Protein AF-A0A958IWZ0-F1 (afdb_monomer)

Solvent-accessible surface area (backbone atoms only — not comparable to full-atom values): 10088 Å² total; per-residue (Å²): 118,51,77,47,89,64,42,34,45,34,32,65,66,40,73,50,74,56,100,54,34,39,41,36,22,55,31,39,38,39,29,36,44,42,75,37,48,78,70,75,38,51,51,30,59,31,38,39,33,35,46,31,38,36,39,45,51,58,54,66,74,58,94,83,59,66,95,82,70,70,84,77,54,79,80,51,59,70,73,71,64,68,45,79,77,45,66,65,38,37,32,66,28,38,38,38,39,56,19,34,41,36,41,35,42,83,88,49,73,45,42,36,33,64,25,35,36,36,30,29,37,39,39,36,44,75,36,36,38,39,35,36,72,34,33,29,31,35,32,64,81,70,80,42,49,37,73,34,33,32,38,39,39,38,37,35,72,48,37,36,34,31,78,40,38,42,39,33,34,87,55,36,42,40,32,27,30,34,36,40,32,55,60,99,54,75,42,81,47,78,46,79,75,46,80,48,73,111

Nearest PDB structures (foldseek):
  2hzm-assembly2_C  TM=2.697E-01  e=4.128E+00  Saccharomyces cerevisiae
  4tq2-assembly1_A-2  TM=2.262E-01  e=5.631E+00  Guillardia theta CCMP2712
  5oqm-assembly1_f  TM=2.040E-01  e=3.027E+00  Saccharomyces cerevisiae S288C

pLDDT: mean 81.41, std 14.22, range [33.22, 96.44]

Secondary structure (DSSP, 8-state):
-EEETTTEEEEEEEEEE-SSEEEEEEEEEEEE-HHHHHTT-EEEEEEEEEEEEEEEE--S--TTSPTT-PPPPGGGTTTS--GGG---EEEEEEEEEEEEEEEE-SS-EEEEEEEEEEEEEEEETTEEEEEEEEEEEEEGGGTEEESEEEEEEEE-SSEEEEEEEEEEETTEEEEEEEEEE-SSS-EEEEEEEEEEE-

Foldseek 3Di:
DDDDLAFKDKDAFDWDDDPFKIKTFRIWMWTDGNVCVVVVHAETAEIETEAIEMEGGQADPPPPDPPPDDRDPPVCVVLPPPLQPDRFHWHQWYWYAFYWYWYHHNVDIKIKTRWTWIWTWTGHQFKTWIWIPWIWTAGPVVRWTWPTWTWIWIGHPFKIWTCKIWTDTVQKTWIWIWMFGNPPHTDIGIGTPDIGGD

Sequence (198 aa):
ISGNLFGTIRIDSLEVRTPDHRLRCVRAEIDYSLLDVLKGRYRVGQLLLVEPAAVLDFSQPDSLAPPGSAARPIDSLLADLKLGNLPDVQINRLLVQDGDIQVLTPQETEQFQDLQLSLSAAVSPQHIDLQPQYLRGNWRNRDLKIDDLSFRLTGNQQRLTVNQVNARIPGVYFAGKGEIEFEPAFRVLFFPDSLRTD

Radius of gyration: 18.36 Å; Cα contacts (8 Å, |Δi|>4): 506; chains: 1; bounding box: 47×41×50 Å

Mean predicted aligned error: 9.1 Å

Structure (mmCIF, N/CA/C/O backbone):
data_AF-A0A958IWZ0-F1
#
_entry.id   AF-A0A958IWZ0-F1
#
loop_
_atom_site.group_PDB
_atom_site.id
_atom_site.type_symbol
_atom_site.label_atom_id
_atom_site.label_alt_id
_atom_site.label_comp_id
_atom_site.label_asym_id
_atom_site.label_entity_id
_atom_site.label_seq_id
_atom_site.pdbx_PDB_ins_code
_atom_site.Cartn_x
_atom_site.Cartn_y
_atom_site.Cartn_z
_atom_site.occupancy
_atom_site.B_iso_or_equiv
_atom_site.auth_seq_id
_atom_site.auth_comp_id
_atom_site.auth_asym_id
_atom_site.auth_atom_id
_atom_site.pdbx_PDB_model_num
ATOM 1 N N . ILE A 1 1 ? -21.473 4.888 11.160 1.00 84.69 1 ILE A N 1
ATOM 2 C CA . ILE A 1 1 ? -20.737 3.731 11.726 1.00 84.69 1 ILE A CA 1
ATOM 3 C C . ILE A 1 1 ? -21.762 2.665 12.077 1.00 84.69 1 ILE A C 1
ATOM 5 O O . ILE A 1 1 ? -22.752 2.995 12.720 1.00 84.69 1 ILE A O 1
ATOM 9 N N . SER A 1 2 ? -21.572 1.440 11.605 1.00 90.12 2 SER A N 1
ATOM 10 C CA . SER A 1 2 ? -22.441 0.285 11.852 1.00 90.12 2 SER A CA 1
ATOM 11 C C . SER A 1 2 ? -21.596 -0.940 12.217 1.00 90.12 2 SER A C 1
ATOM 13 O O . SER A 1 2 ? -20.369 -0.880 12.166 1.00 90.12 2 SER A O 1
ATOM 15 N N . GLY A 1 3 ? -22.236 -2.038 12.617 1.00 85.81 3 GLY A N 1
ATOM 16 C CA . GLY A 1 3 ? -21.555 -3.286 12.959 1.00 85.81 3 GLY A CA 1
ATOM 17 C C . GLY A 1 3 ? -21.925 -3.799 14.345 1.00 85.81 3 GLY A C 1
ATOM 18 O O . GLY A 1 3 ? -22.966 -3.438 14.896 1.00 85.81 3 GLY A O 1
ATOM 19 N N . ASN A 1 4 ? -21.076 -4.658 14.899 1.00 85.38 4 ASN A N 1
ATOM 20 C CA . ASN A 1 4 ? -21.233 -5.199 16.240 1.00 85.38 4 ASN A CA 1
ATOM 21 C C . ASN A 1 4 ? -19.948 -4.972 17.046 1.00 85.38 4 ASN A C 1
ATOM 23 O O . ASN A 1 4 ? -18.840 -5.070 16.525 1.00 85.38 4 ASN A O 1
ATOM 27 N N . LEU A 1 5 ? -20.101 -4.699 18.341 1.00 74.56 5 LEU A N 1
ATOM 28 C CA . LEU A 1 5 ? -18.972 -4.400 19.228 1.00 74.56 5 LEU A CA 1
ATOM 29 C C . LEU A 1 5 ? -18.027 -5.591 19.454 1.00 74.56 5 LEU A C 1
ATOM 31 O O . LEU A 1 5 ? -16.961 -5.414 20.041 1.00 74.56 5 LEU A O 1
ATOM 35 N N . PHE A 1 6 ? -18.420 -6.791 19.028 1.00 76.44 6 PHE A N 1
ATOM 36 C CA . PHE A 1 6 ? -17.735 -8.040 19.338 1.00 76.44 6 PHE A CA 1
ATOM 37 C C . PHE A 1 6 ? -16.825 -8.545 18.216 1.00 76.44 6 PHE A C 1
ATOM 39 O O . PHE A 1 6 ? -16.033 -9.449 18.476 1.00 76.44 6 PHE A O 1
ATOM 46 N N . GLY A 1 7 ? -16.933 -7.997 17.005 1.00 80.25 7 GLY A N 1
ATOM 47 C CA . GLY A 1 7 ? -16.366 -8.645 15.827 1.00 80.25 7 GLY A CA 1
ATOM 48 C C . GLY A 1 7 ? -16.129 -7.753 14.618 1.00 80.25 7 GLY A C 1
ATOM 49 O O . GLY A 1 7 ? -15.132 -7.966 13.942 1.00 80.25 7 GLY A O 1
ATOM 50 N N . THR A 1 8 ? -16.986 -6.761 14.346 1.00 90.31 8 THR A N 1
ATOM 51 C CA . THR A 1 8 ? -16.893 -5.991 13.093 1.00 90.31 8 THR A CA 1
ATOM 52 C C . THR A 1 8 ? -17.361 -4.553 13.272 1.00 90.31 8 THR A C 1
ATOM 54 O O . THR A 1 8 ? -18.494 -4.312 13.692 1.00 90.31 8 THR A O 1
ATOM 57 N N . ILE A 1 9 ? -16.530 -3.593 12.868 1.00 92.12 9 ILE A N 1
ATOM 58 C CA . ILE A 1 9 ? -16.909 -2.187 12.692 1.00 92.12 9 ILE A CA 1
ATOM 59 C C . ILE A 1 9 ? -16.911 -1.865 11.200 1.00 92.12 9 ILE A C 1
ATOM 61 O O . ILE A 1 9 ? -15.920 -2.078 10.509 1.00 92.12 9 ILE A O 1
ATOM 65 N N . ARG A 1 10 ? -18.009 -1.283 10.720 1.00 94.12 10 ARG A N 1
ATOM 66 C CA . ARG A 1 10 ? -18.139 -0.735 9.371 1.00 94.12 10 ARG A CA 1
ATOM 67 C C . ARG A 1 10 ? -18.314 0.775 9.428 1.00 94.12 10 ARG A C 1
ATOM 69 O O . ARG A 1 10 ? -19.185 1.309 10.124 1.00 94.12 10 ARG A O 1
ATOM 76 N N . ILE A 1 11 ? -17.501 1.474 8.656 1.00 92.44 11 ILE A N 1
ATOM 77 C CA . ILE A 1 11 ? -17.532 2.922 8.505 1.00 92.44 11 ILE A CA 1
ATOM 78 C C . ILE A 1 11 ? -17.755 3.214 7.029 1.00 92.44 11 ILE A C 1
ATOM 80 O O . ILE A 1 11 ? -16.852 3.062 6.214 1.00 92.44 11 ILE A O 1
ATOM 84 N N . ASP A 1 12 ? -18.971 3.624 6.689 1.00 94.12 12 ASP A N 1
ATOM 85 C CA . ASP A 1 12 ? -19.267 4.150 5.362 1.00 94.12 12 ASP A CA 1
ATOM 86 C C . ASP A 1 12 ? -18.923 5.645 5.318 1.00 94.12 12 ASP A C 1
ATOM 88 O O . ASP A 1 12 ? -19.148 6.366 6.295 1.00 94.12 12 ASP A O 1
ATOM 92 N N . SER A 1 13 ? -18.401 6.102 4.179 1.00 93.19 13 SER A N 1
ATOM 93 C CA . SER A 1 13 ? -17.974 7.487 3.940 1.00 93.19 13 SER A CA 1
ATOM 94 C C . SER A 1 13 ? -16.964 7.993 4.977 1.00 93.19 13 SER A C 1
ATOM 96 O O . SER A 1 13 ? -17.139 9.058 5.571 1.00 93.19 13 SER A O 1
ATOM 98 N N . LEU A 1 14 ? -15.901 7.216 5.205 1.00 91.81 14 LEU A N 1
ATOM 99 C CA . LEU A 1 14 ? -14.797 7.629 6.065 1.00 91.81 14 LEU A CA 1
ATOM 100 C C . LEU A 1 14 ? -14.024 8.767 5.398 1.00 91.81 14 LEU A C 1
ATOM 102 O O . LEU A 1 14 ? -13.649 8.689 4.228 1.00 91.81 14 LEU A O 1
ATOM 106 N N . GLU A 1 15 ? -13.732 9.800 6.175 1.00 91.38 15 GLU A N 1
ATOM 107 C CA . GLU A 1 15 ? -12.860 10.883 5.765 1.00 91.38 15 GLU A CA 1
ATOM 108 C C . GLU A 1 15 ? -11.937 11.272 6.918 1.00 91.38 15 GLU A C 1
ATOM 110 O O . GLU A 1 15 ? -12.389 11.649 7.997 1.00 91.38 15 GLU A O 1
ATOM 115 N N . VAL A 1 16 ? -10.634 11.181 6.670 1.00 86.94 16 VAL A N 1
ATOM 116 C CA . VAL A 1 16 ? -9.575 11.634 7.568 1.00 86.94 16 VAL A CA 1
ATOM 117 C C . VAL A 1 16 ? -8.837 12.754 6.853 1.00 86.94 16 VAL A C 1
ATOM 119 O O . VAL A 1 16 ? -8.403 12.596 5.712 1.00 86.94 16 VAL A O 1
ATOM 122 N N . ARG A 1 17 ? -8.723 13.907 7.506 1.00 84.06 17 ARG A N 1
ATOM 123 C CA . ARG A 1 17 ? -8.019 15.072 6.970 1.00 84.06 17 ARG A CA 1
ATOM 124 C C . ARG A 1 17 ? -6.987 15.542 7.983 1.00 84.06 17 ARG A C 1
ATOM 126 O O . ARG A 1 17 ? -7.330 15.773 9.140 1.00 84.06 17 ARG A O 1
ATOM 133 N N . THR A 1 18 ? -5.755 15.697 7.535 1.00 78.75 18 THR A N 1
ATOM 134 C CA . THR A 1 18 ? -4.735 16.531 8.174 1.00 78.75 18 THR A CA 1
ATOM 135 C C . THR A 1 18 ? -4.597 17.821 7.348 1.00 78.75 18 THR A C 1
ATOM 137 O O . THR A 1 18 ? -5.257 17.937 6.310 1.00 78.75 18 THR A O 1
ATOM 140 N N . PRO A 1 19 ? -3.811 18.822 7.786 1.00 75.69 19 PRO A N 1
ATOM 141 C CA . PRO A 1 19 ? -3.549 20.010 6.969 1.00 75.69 19 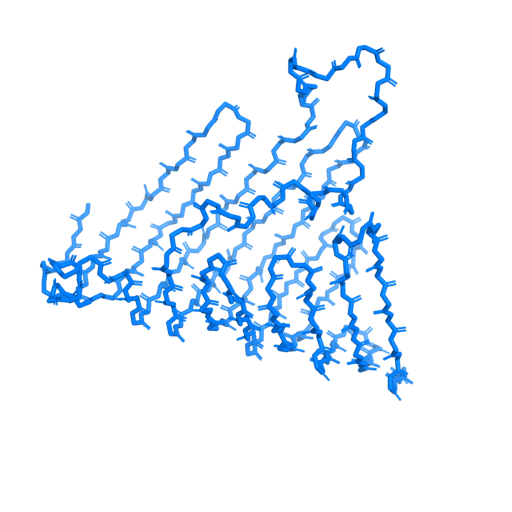PRO A CA 1
ATOM 142 C C . PRO A 1 19 ? -3.013 19.669 5.570 1.00 75.69 19 PRO A C 1
ATOM 144 O O . PRO A 1 19 ? -3.437 20.283 4.595 1.00 75.69 19 PRO A O 1
ATOM 147 N N . ASP A 1 20 ? -2.174 18.635 5.487 1.00 76.06 20 ASP A N 1
ATOM 148 C CA . ASP A 1 20 ? -1.410 18.297 4.280 1.00 76.06 20 ASP A CA 1
ATOM 149 C C . ASP A 1 20 ? -1.928 17.038 3.569 1.00 76.06 20 ASP A C 1
ATOM 151 O O . ASP A 1 20 ? -1.587 16.754 2.423 1.00 76.06 20 ASP A O 1
ATOM 155 N N . HIS A 1 21 ? -2.752 16.225 4.229 1.00 79.19 21 HIS A N 1
ATOM 156 C CA . HIS A 1 21 ? -3.161 14.934 3.689 1.00 79.19 21 HIS A CA 1
ATOM 157 C C . HIS A 1 21 ? -4.654 14.707 3.834 1.00 79.19 21 HIS A C 1
ATOM 159 O O . HIS A 1 21 ? -5.298 15.072 4.822 1.00 79.19 21 HIS A O 1
ATOM 165 N N . ARG A 1 22 ? -5.218 14.032 2.840 1.00 87.88 22 ARG A N 1
ATOM 166 C CA . ARG A 1 22 ? -6.624 13.654 2.840 1.00 87.88 22 ARG A CA 1
ATOM 167 C C . ARG A 1 22 ? -6.751 12.195 2.472 1.00 87.88 22 ARG A C 1
ATOM 169 O O . ARG A 1 22 ? -6.342 11.800 1.391 1.00 87.88 22 ARG A O 1
ATOM 176 N N . LEU A 1 23 ? -7.393 11.427 3.337 1.00 90.25 23 LEU A N 1
ATOM 177 C CA . LEU A 1 23 ? -7.830 10.070 3.058 1.00 90.25 23 LEU A CA 1
ATOM 178 C C . LEU A 1 23 ? -9.354 10.051 3.053 1.00 90.25 23 LEU A C 1
ATOM 180 O O . LEU A 1 23 ? -10.000 10.460 4.018 1.00 90.25 23 LEU A O 1
ATOM 184 N N . ARG A 1 24 ? -9.938 9.552 1.975 1.00 94.00 24 ARG A N 1
ATOM 185 C CA . ARG A 1 24 ? -11.362 9.239 1.887 1.00 94.00 24 ARG A CA 1
ATOM 186 C C . ARG A 1 24 ? -11.510 7.767 1.592 1.00 94.00 24 ARG A C 1
ATOM 188 O O . ARG A 1 24 ? -10.665 7.190 0.927 1.00 94.00 24 ARG A O 1
ATOM 195 N N . CYS A 1 25 ? -12.585 7.169 2.063 1.00 92.94 25 CYS A N 1
ATOM 196 C CA . CYS A 1 25 ? -12.904 5.791 1.748 1.00 92.94 25 CYS A CA 1
ATOM 197 C C . CYS A 1 25 ? -14.421 5.649 1.710 1.00 92.94 25 CYS A C 1
ATOM 199 O O . CYS A 1 25 ? -15.109 6.088 2.640 1.00 92.94 25 CYS A O 1
ATOM 201 N N . VAL A 1 26 ? -14.953 5.061 0.639 1.00 94.69 26 VAL A N 1
ATOM 202 C CA . VAL A 1 26 ? -16.397 4.815 0.522 1.00 94.69 26 VAL A CA 1
ATOM 203 C C . VAL A 1 26 ? -16.843 3.868 1.625 1.00 94.69 26 VAL A C 1
ATOM 205 O O . VAL A 1 26 ? -17.873 4.106 2.261 1.00 94.69 26 VAL A O 1
ATOM 208 N N . ARG A 1 27 ? -16.036 2.841 1.910 1.00 94.56 27 ARG A N 1
ATOM 209 C CA . ARG A 1 27 ? -16.275 1.924 3.021 1.00 94.56 27 ARG A CA 1
ATOM 210 C C . ARG A 1 27 ? -14.976 1.381 3.595 1.00 94.56 27 ARG A C 1
ATOM 212 O O . ARG A 1 27 ? -14.205 0.738 2.893 1.00 94.56 27 ARG A O 1
ATOM 219 N N . ALA A 1 28 ? -14.808 1.552 4.900 1.00 94.38 28 ALA A N 1
ATOM 220 C CA . ALA A 1 28 ? -13.837 0.816 5.692 1.00 94.38 28 ALA A CA 1
ATOM 221 C C . ALA A 1 28 ? -14.562 -0.229 6.551 1.00 94.38 28 ALA A C 1
ATOM 223 O O . ALA A 1 28 ? -15.523 0.099 7.251 1.00 94.38 28 ALA A O 1
ATOM 224 N N . GLU A 1 29 ? -14.116 -1.478 6.516 1.00 94.44 29 GLU A N 1
ATOM 225 C CA . GLU A 1 29 ? -14.614 -2.552 7.376 1.00 94.44 29 GLU A CA 1
ATOM 226 C C . GLU A 1 29 ? -13.448 -3.177 8.136 1.00 94.44 29 GLU A C 1
ATOM 228 O O . GLU A 1 29 ? -12.414 -3.496 7.553 1.00 94.44 29 GLU A O 1
ATOM 233 N N . ILE A 1 30 ? -13.602 -3.293 9.451 1.00 92.81 30 ILE A N 1
ATOM 234 C CA . ILE A 1 30 ? -12.570 -3.774 10.362 1.00 92.81 30 ILE A CA 1
ATOM 235 C C . ILE A 1 30 ? -13.147 -4.938 11.149 1.00 92.81 30 ILE A C 1
ATOM 237 O O . ILE A 1 30 ? -14.019 -4.735 11.996 1.00 92.81 30 ILE A O 1
ATOM 241 N N . ASP A 1 31 ? -12.615 -6.127 10.907 1.00 93.00 31 ASP A N 1
ATOM 242 C CA . ASP A 1 31 ? -12.867 -7.302 11.725 1.00 93.00 31 ASP A CA 1
ATOM 243 C C . ASP A 1 31 ? -11.823 -7.377 12.837 1.00 93.00 31 ASP A C 1
ATOM 245 O O . ASP A 1 31 ? -10.615 -7.442 12.582 1.00 93.00 31 ASP A O 1
ATOM 249 N N . TYR A 1 32 ? -12.275 -7.367 14.086 1.00 87.75 32 TYR A N 1
ATOM 250 C CA . TYR A 1 32 ? -11.409 -7.333 15.263 1.00 87.75 32 TYR A CA 1
ATOM 251 C C . TYR A 1 32 ? -11.948 -8.216 16.386 1.00 87.75 32 TYR A C 1
ATOM 253 O O . TYR A 1 32 ? -13.116 -8.588 16.426 1.00 87.75 32 TYR A O 1
ATOM 261 N N . SER A 1 33 ? -11.081 -8.532 17.343 1.00 84.56 33 SER A N 1
ATOM 262 C CA . SER A 1 33 ? -11.441 -9.268 18.554 1.00 84.56 33 SER A CA 1
ATOM 263 C C . SER A 1 33 ? -11.558 -8.301 19.728 1.00 84.56 33 SER A C 1
ATOM 265 O O . SER A 1 33 ? -10.557 -7.735 20.173 1.00 84.56 33 SER A O 1
ATOM 267 N N . LEU A 1 34 ? -12.768 -8.115 20.269 1.00 82.00 34 LEU A N 1
ATOM 268 C CA . LEU A 1 34 ? -12.979 -7.237 21.430 1.00 82.00 34 LEU A CA 1
ATOM 269 C C . LEU A 1 34 ? -12.118 -7.661 22.628 1.00 82.00 34 LEU A C 1
ATOM 271 O O . LEU A 1 34 ? -11.552 -6.815 23.314 1.00 82.00 34 LEU A O 1
ATOM 275 N N . LEU A 1 35 ? -11.976 -8.971 22.861 1.00 83.81 35 LEU A N 1
ATOM 276 C CA . LEU A 1 35 ? -11.132 -9.498 23.936 1.00 83.81 35 LEU A CA 1
ATOM 277 C C . LEU A 1 35 ? -9.654 -9.140 23.751 1.00 83.81 35 LEU A C 1
ATOM 279 O O . LEU A 1 35 ? -8.945 -8.983 24.745 1.00 83.81 35 LEU A O 1
ATOM 283 N N . ASP A 1 36 ? -9.181 -9.028 22.509 1.00 79.75 36 ASP A N 1
ATOM 284 C CA . ASP A 1 36 ? -7.818 -8.588 22.222 1.00 79.75 36 ASP A CA 1
ATOM 285 C C . ASP A 1 36 ? -7.668 -7.086 22.456 1.00 79.75 36 ASP A C 1
ATOM 287 O O . ASP A 1 36 ? -6.748 -6.688 23.172 1.00 79.75 36 ASP A O 1
ATOM 291 N N . VAL A 1 37 ? -8.621 -6.278 21.985 1.00 78.44 37 VAL A N 1
ATOM 292 C CA . VAL A 1 37 ? -8.636 -4.821 22.201 1.00 78.44 37 VAL A CA 1
ATOM 293 C C . VAL A 1 37 ? -8.665 -4.474 23.693 1.00 78.44 37 VAL A C 1
ATOM 295 O O . VAL A 1 37 ? -7.860 -3.666 24.148 1.00 78.44 37 VAL A O 1
ATOM 298 N N . LEU A 1 38 ? -9.514 -5.136 24.489 1.00 78.44 38 LEU A N 1
ATOM 299 C CA . LEU A 1 38 ? -9.585 -4.939 25.946 1.00 78.44 38 LEU A CA 1
ATOM 300 C C . LEU A 1 38 ? -8.283 -5.314 26.673 1.00 78.44 38 LEU A C 1
ATOM 302 O O . LEU A 1 38 ? -8.024 -4.822 27.768 1.00 78.44 38 LEU A O 1
ATOM 306 N N . LYS A 1 39 ? -7.457 -6.176 26.072 1.00 77.69 39 LYS A N 1
ATOM 307 C CA . LYS A 1 39 ? -6.130 -6.557 26.579 1.00 77.69 39 LYS A CA 1
ATOM 308 C C . LYS A 1 39 ? -5.005 -5.686 26.006 1.00 77.69 39 LYS A C 1
ATOM 310 O O . LYS A 1 39 ? -3.840 -6.033 26.182 1.00 77.69 39 LYS A O 1
ATOM 315 N N . GLY A 1 40 ? -5.337 -4.603 25.299 1.00 70.25 40 GLY A N 1
ATOM 316 C CA . GLY A 1 40 ? -4.372 -3.713 24.648 1.00 70.25 40 GLY A CA 1
ATOM 317 C C . GLY A 1 40 ? -3.684 -4.320 23.422 1.00 70.25 40 GLY A C 1
ATOM 318 O O . GLY A 1 40 ? -2.638 -3.829 23.014 1.00 70.25 40 GLY A O 1
ATOM 319 N N . ARG A 1 41 ? -4.233 -5.397 22.841 1.00 77.06 41 ARG A N 1
ATOM 320 C CA . ARG A 1 41 ? -3.686 -6.070 21.654 1.00 77.06 41 ARG A CA 1
ATOM 321 C C . ARG A 1 41 ? -4.487 -5.667 20.418 1.00 77.06 41 ARG A C 1
ATOM 323 O O . ARG A 1 41 ? -5.629 -6.096 20.254 1.00 77.06 41 ARG A O 1
ATOM 330 N N . TYR A 1 42 ? -3.886 -4.900 19.515 1.00 79.81 42 TYR A N 1
ATOM 331 C CA . TYR A 1 42 ? -4.537 -4.460 18.276 1.00 79.81 42 TYR A CA 1
ATOM 332 C C . TYR A 1 42 ? -4.368 -5.510 17.175 1.00 79.81 42 TYR A C 1
ATOM 334 O O . TYR A 1 42 ? -3.537 -5.394 16.274 1.00 79.81 42 TYR A O 1
ATOM 342 N N . ARG A 1 43 ? -5.155 -6.585 17.292 1.00 84.69 43 ARG A N 1
ATOM 343 C CA . ARG A 1 43 ? -5.224 -7.664 16.302 1.00 84.69 43 ARG A CA 1
ATOM 344 C C . ARG A 1 43 ? -6.428 -7.467 15.399 1.00 84.69 43 ARG A C 1
ATOM 346 O O . ARG A 1 43 ? -7.572 -7.620 15.831 1.00 84.69 43 ARG A O 1
ATOM 353 N N . VAL A 1 44 ? -6.147 -7.150 14.146 1.00 86.88 44 VAL A N 1
ATOM 354 C CA . VAL A 1 44 ? -7.137 -6.976 13.090 1.00 86.88 44 VAL A CA 1
ATOM 355 C C . VAL A 1 44 ? -7.159 -8.250 12.250 1.00 86.88 44 VAL A C 1
ATOM 357 O O . VAL A 1 44 ? -6.169 -8.615 11.613 1.00 86.88 44 VAL A O 1
ATOM 360 N N . GLY A 1 45 ? -8.287 -8.957 12.279 1.00 88.81 45 GLY A N 1
ATOM 361 C CA . GLY A 1 45 ? -8.504 -10.151 11.467 1.00 88.81 45 GLY A CA 1
ATOM 362 C C . GLY A 1 45 ? -8.591 -9.800 9.985 1.00 88.81 45 GLY A C 1
ATOM 363 O O . GLY A 1 45 ? -7.920 -10.417 9.160 1.00 88.81 45 GLY A O 1
ATOM 364 N N . GLN A 1 46 ? -9.357 -8.763 9.661 1.00 93.75 46 GLN A N 1
ATOM 365 C CA . GLN A 1 46 ? -9.443 -8.223 8.313 1.00 93.75 46 GLN A CA 1
ATOM 366 C C . GLN A 1 46 ? -9.650 -6.710 8.363 1.00 93.75 46 GLN A C 1
ATOM 368 O O . GLN A 1 46 ? -10.442 -6.214 9.157 1.00 93.75 46 GLN A O 1
ATOM 373 N N . LEU A 1 47 ? -8.949 -5.985 7.502 1.00 93.88 47 LEU A N 1
ATOM 374 C CA . LEU A 1 47 ? -9.203 -4.587 7.188 1.00 93.88 47 LEU A CA 1
ATOM 375 C C . LEU A 1 47 ? -9.549 -4.511 5.703 1.00 93.88 47 LEU A C 1
ATOM 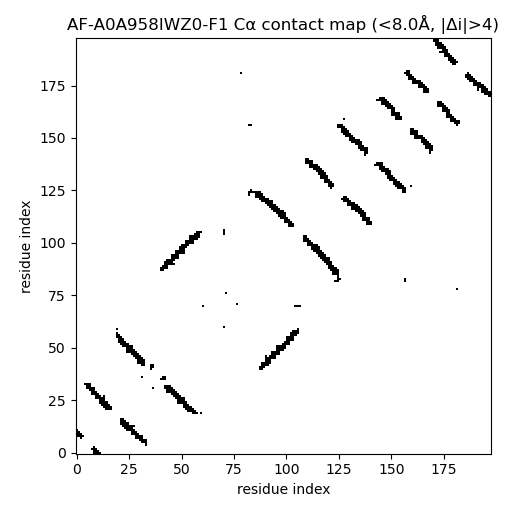377 O O . LEU A 1 47 ? -8.717 -4.842 4.867 1.00 93.88 47 LEU A O 1
ATOM 381 N N . LEU A 1 48 ? -10.766 -4.111 5.365 1.00 95.31 48 LEU A N 1
ATOM 382 C CA . LEU A 1 48 ? -11.204 -3.893 3.989 1.00 95.31 48 LEU A CA 1
ATOM 383 C C . LEU A 1 48 ? -11.394 -2.396 3.758 1.00 95.31 48 LEU A C 1
ATOM 385 O O . LEU A 1 48 ? -12.114 -1.742 4.509 1.00 95.31 48 LEU A O 1
ATOM 389 N N . LEU A 1 49 ? -10.778 -1.874 2.703 1.00 95.81 49 LEU A N 1
ATOM 390 C CA . LEU A 1 49 ? -10.938 -0.508 2.223 1.00 95.81 49 LEU A CA 1
ATOM 391 C C . LEU A 1 49 ? -11.484 -0.558 0.793 1.00 95.81 49 LEU A C 1
ATOM 393 O O . LEU A 1 49 ? -10.817 -1.072 -0.104 1.00 95.81 49 LEU A O 1
ATOM 397 N N . VAL A 1 50 ? -12.691 -0.033 0.595 1.00 96.38 50 VAL A N 1
ATOM 398 C CA . VAL A 1 50 ? -13.359 0.047 -0.710 1.00 96.38 50 VAL A CA 1
ATOM 399 C C . VAL A 1 50 ? -13.307 1.479 -1.214 1.00 96.38 50 VAL A C 1
ATOM 401 O O . VAL A 1 50 ? -13.747 2.401 -0.516 1.00 96.38 50 VAL A O 1
ATOM 404 N N . GLU A 1 51 ? -12.770 1.636 -2.419 1.00 95.50 51 GLU A N 1
ATOM 405 C CA . GLU A 1 51 ? -12.519 2.910 -3.088 1.00 95.50 51 GLU A CA 1
ATOM 406 C C . GLU A 1 51 ? -11.797 3.921 -2.173 1.00 95.50 51 GLU A C 1
ATOM 408 O O . GLU A 1 51 ? -12.288 5.040 -1.962 1.00 95.50 51 GLU A O 1
ATOM 413 N N . PRO A 1 52 ? -10.665 3.548 -1.530 1.00 95.06 52 PRO A N 1
ATOM 414 C CA . PRO A 1 52 ? -9.895 4.520 -0.780 1.00 95.06 52 PRO A CA 1
ATOM 415 C C . PRO A 1 52 ? -9.209 5.494 -1.739 1.00 95.06 52 PRO A C 1
ATOM 417 O O . PRO A 1 52 ? -8.486 5.084 -2.639 1.00 95.06 52 PRO A O 1
ATOM 420 N N . ALA A 1 53 ? -9.384 6.787 -1.502 1.00 93.81 53 ALA A N 1
ATOM 421 C CA . ALA A 1 53 ? -8.700 7.855 -2.213 1.00 93.81 53 ALA A CA 1
ATOM 422 C C . ALA A 1 53 ? -7.799 8.622 -1.239 1.00 93.81 53 ALA A C 1
ATOM 424 O O . ALA A 1 53 ? -8.294 9.216 -0.274 1.00 93.81 53 ALA A O 1
ATOM 425 N N . ALA A 1 54 ? -6.491 8.620 -1.483 1.00 91.31 54 ALA A N 1
ATOM 426 C CA . ALA A 1 54 ? -5.511 9.357 -0.695 1.00 91.31 54 ALA A CA 1
ATOM 427 C C . ALA A 1 54 ? -4.880 10.481 -1.523 1.00 91.31 54 ALA A C 1
ATOM 429 O O . ALA A 1 54 ? -4.419 10.252 -2.635 1.00 91.31 54 ALA A O 1
ATOM 430 N N . VAL A 1 55 ? -4.823 11.684 -0.959 1.00 88.88 55 VAL A N 1
ATOM 431 C CA . VAL A 1 55 ? -4.015 12.794 -1.470 1.00 88.88 55 VAL A CA 1
ATOM 432 C C . VAL A 1 55 ? -2.908 13.045 -0.462 1.00 88.88 55 VAL A C 1
ATOM 434 O O . VAL A 1 55 ? -3.184 13.399 0.688 1.00 88.88 55 VAL A O 1
ATOM 437 N N . LEU A 1 56 ? -1.675 12.823 -0.900 1.00 83.88 56 LEU A N 1
ATOM 438 C CA . LEU A 1 56 ? -0.457 13.057 -0.139 1.00 83.88 56 LEU A CA 1
ATOM 439 C C . LEU A 1 56 ? 0.199 14.325 -0.683 1.00 83.88 56 LEU A C 1
ATOM 441 O O . LEU A 1 56 ? 0.879 14.279 -1.708 1.00 83.88 56 LEU A O 1
ATOM 445 N N . ASP A 1 57 ? -0.068 15.461 -0.037 1.00 81.56 57 ASP A N 1
ATOM 446 C CA . ASP A 1 57 ? 0.535 16.738 -0.405 1.00 81.56 57 ASP A CA 1
ATOM 447 C C . ASP A 1 57 ? 1.865 16.954 0.326 1.00 81.56 57 ASP A C 1
ATOM 449 O O . ASP A 1 57 ? 1.908 17.102 1.544 1.00 81.56 57 ASP A O 1
ATOM 453 N N . PHE A 1 58 ? 2.951 16.965 -0.441 1.00 74.12 58 PHE A N 1
ATOM 454 C CA . PHE A 1 58 ? 4.302 17.328 -0.012 1.00 74.12 58 PHE A CA 1
ATOM 455 C C . PHE A 1 58 ? 4.756 18.643 -0.666 1.00 74.12 58 PHE A C 1
ATOM 457 O O . PHE A 1 58 ? 5.946 18.961 -0.679 1.00 74.12 58 PHE A O 1
ATOM 464 N N . SER A 1 59 ? 3.833 19.394 -1.278 1.00 69.88 59 SER A N 1
ATOM 465 C CA . SER A 1 59 ? 4.134 20.666 -1.940 1.00 69.88 59 SER A CA 1
ATOM 466 C C . SER A 1 59 ? 4.302 21.822 -0.958 1.00 69.88 59 SER A C 1
ATOM 468 O O . SER A 1 59 ? 4.971 22.808 -1.282 1.00 69.88 59 SER A O 1
ATOM 470 N N . GLN A 1 60 ? 3.743 21.701 0.249 1.00 63.94 60 GLN A N 1
ATOM 471 C CA . GLN A 1 60 ? 3.987 22.675 1.298 1.00 63.94 60 GLN A CA 1
ATOM 472 C C . GLN A 1 60 ? 5.384 22.449 1.884 1.00 63.94 60 GLN A C 1
ATOM 474 O O . GLN A 1 60 ? 5.713 21.326 2.272 1.00 63.94 60 GLN A O 1
ATOM 479 N N . PRO A 1 61 ? 6.234 23.489 1.950 1.00 54.53 61 PRO A N 1
ATOM 480 C CA . PRO A 1 61 ? 7.467 23.383 2.703 1.00 54.53 61 PRO A CA 1
ATOM 481 C C . PRO A 1 61 ? 7.086 23.111 4.154 1.00 54.53 61 PRO A C 1
ATOM 483 O O . PRO A 1 61 ? 6.294 23.861 4.726 1.00 54.53 61 PRO A O 1
ATOM 486 N N . ASP A 1 62 ? 7.664 22.067 4.752 1.00 51.44 62 ASP A N 1
ATOM 487 C CA . ASP A 1 62 ? 7.692 21.941 6.204 1.00 51.44 62 ASP A CA 1
ATOM 488 C C . ASP A 1 62 ? 8.054 23.322 6.758 1.00 51.44 62 ASP A C 1
ATOM 490 O O . ASP A 1 62 ? 9.138 23.838 6.484 1.00 51.44 62 ASP A O 1
ATOM 494 N N . SER A 1 63 ? 7.174 23.938 7.548 1.00 45.34 63 SER A N 1
ATOM 495 C CA . SER A 1 63 ? 7.435 25.231 8.204 1.00 45.34 63 SER A CA 1
ATOM 496 C C . SER A 1 63 ? 8.699 25.202 9.085 1.00 45.34 63 SER A C 1
ATOM 498 O O . SER A 1 63 ? 9.137 26.230 9.597 1.00 45.34 63 SER A O 1
ATOM 500 N N . LEU A 1 64 ? 9.259 24.004 9.292 1.00 46.91 64 LEU A N 1
ATOM 501 C CA . LEU A 1 64 ? 10.464 23.683 10.047 1.00 46.91 64 LEU A CA 1
ATOM 502 C C . LEU A 1 64 ? 11.690 23.381 9.162 1.00 46.91 64 LEU A C 1
ATOM 504 O O . LEU A 1 64 ? 12.782 23.193 9.701 1.00 46.91 64 LEU A O 1
ATOM 508 N N . ALA A 1 65 ? 11.550 23.323 7.835 1.00 44.59 65 ALA A N 1
ATOM 509 C CA . ALA A 1 65 ? 12.674 23.132 6.928 1.00 44.59 65 ALA A CA 1
ATOM 510 C C . ALA A 1 65 ? 13.411 24.471 6.716 1.00 44.59 65 ALA A C 1
ATOM 512 O O . ALA A 1 65 ? 12.784 25.477 6.372 1.00 44.59 65 ALA A O 1
ATOM 513 N N . PRO A 1 66 ? 14.739 24.530 6.927 1.00 39.19 66 PRO A N 1
ATOM 514 C CA . PRO A 1 66 ? 15.499 25.753 6.707 1.00 39.19 66 PRO A CA 1
ATOM 515 C C . PRO A 1 66 ? 15.393 26.208 5.237 1.00 39.19 66 PRO A C 1
ATOM 517 O O . PRO A 1 66 ? 15.380 25.369 4.329 1.00 39.19 66 PRO A O 1
ATOM 520 N N . PRO A 1 67 ? 15.333 27.528 4.975 1.00 33.22 67 PRO A N 1
ATOM 521 C CA . PRO A 1 67 ? 15.166 28.054 3.626 1.00 33.22 67 PRO A CA 1
ATOM 522 C C . PRO A 1 67 ? 16.334 27.610 2.736 1.00 33.22 67 PRO A C 1
ATOM 524 O O . PRO A 1 67 ? 17.491 27.907 3.027 1.00 33.22 67 PRO A O 1
ATOM 527 N N . GLY A 1 68 ? 16.022 26.884 1.657 1.00 43.41 68 GLY A N 1
ATOM 528 C CA . GLY A 1 68 ? 17.004 26.370 0.695 1.00 43.41 68 GLY A CA 1
ATOM 529 C C . GLY A 1 68 ? 17.081 24.845 0.576 1.00 43.41 68 GLY A C 1
ATOM 530 O O . GLY A 1 68 ? 17.842 24.361 -0.261 1.00 43.41 68 GLY A O 1
ATOM 531 N N . SER A 1 69 ? 16.302 24.069 1.341 1.00 46.25 69 SER A N 1
ATOM 532 C CA . SER A 1 69 ? 16.185 22.634 1.058 1.00 46.25 69 SER A CA 1
ATOM 533 C C . SER A 1 69 ? 15.358 22.428 -0.212 1.00 46.25 69 SER A C 1
ATOM 535 O O . SER A 1 69 ? 14.164 22.729 -0.234 1.00 46.25 69 SER A O 1
ATOM 537 N N . ALA A 1 70 ? 15.994 21.927 -1.272 1.00 47.09 70 ALA A N 1
ATOM 538 C CA . ALA A 1 70 ? 15.292 21.418 -2.444 1.00 47.09 70 ALA A CA 1
ATOM 539 C C . ALA A 1 70 ? 14.216 20.408 -2.011 1.00 47.09 70 ALA A C 1
ATOM 541 O O . ALA A 1 70 ? 14.378 19.732 -0.991 1.00 47.09 70 ALA A O 1
ATOM 542 N N . ALA A 1 71 ? 13.121 20.331 -2.771 1.00 47.34 71 ALA A N 1
ATOM 543 C CA . ALA A 1 71 ? 12.050 19.390 -2.475 1.00 47.34 71 ALA A CA 1
ATOM 544 C C . ALA A 1 71 ? 12.615 17.979 -2.288 1.00 47.34 71 ALA A C 1
ATOM 546 O O . ALA A 1 71 ? 13.472 17.518 -3.046 1.00 47.34 71 ALA A O 1
ATOM 547 N N . ARG A 1 72 ? 12.148 17.335 -1.226 1.00 52.66 72 ARG A N 1
ATOM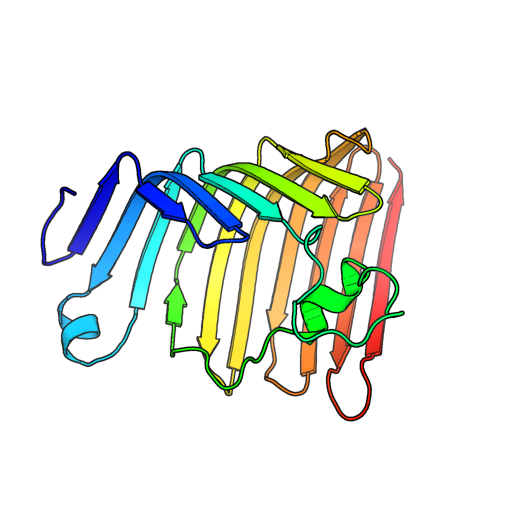 548 C CA . ARG A 1 72 ? 12.548 15.994 -0.828 1.00 52.66 72 ARG A CA 1
ATOM 549 C C . ARG A 1 72 ? 12.089 14.992 -1.905 1.00 52.66 72 ARG A C 1
ATOM 551 O O . ARG A 1 72 ? 10.894 14.953 -2.188 1.00 52.66 72 ARG A O 1
ATOM 558 N N . PRO A 1 73 ? 12.991 14.206 -2.530 1.00 53.47 73 PRO A N 1
ATOM 559 C CA . PRO A 1 73 ? 12.603 13.151 -3.469 1.00 53.47 73 PRO A CA 1
ATOM 560 C C . PRO A 1 73 ? 11.667 12.140 -2.800 1.00 53.47 73 PRO A C 1
ATOM 562 O O . PRO A 1 73 ? 11.777 11.928 -1.591 1.00 53.47 73 PRO A O 1
ATOM 565 N N . ILE A 1 74 ? 10.817 11.447 -3.564 1.00 47.62 74 ILE A N 1
ATOM 566 C CA . ILE A 1 74 ? 9.949 10.376 -3.033 1.00 47.62 74 ILE A CA 1
ATOM 567 C C . ILE A 1 74 ? 10.750 9.318 -2.247 1.00 47.62 74 ILE A C 1
ATOM 569 O O . ILE A 1 74 ? 10.289 8.810 -1.228 1.00 47.62 74 ILE A O 1
ATOM 573 N N . ASP A 1 75 ? 12.004 9.085 -2.650 1.00 41.75 75 ASP A N 1
ATOM 574 C CA . ASP A 1 75 ? 12.954 8.174 -2.001 1.00 41.75 75 ASP A CA 1
ATOM 575 C C . ASP A 1 75 ? 13.263 8.558 -0.544 1.00 41.75 75 ASP A C 1
ATOM 577 O O . ASP A 1 75 ? 13.612 7.707 0.272 1.00 41.75 75 ASP A O 1
ATOM 581 N N . SER A 1 76 ? 13.099 9.835 -0.188 1.00 48.53 76 SER A N 1
ATOM 582 C CA . SER A 1 76 ? 13.305 10.331 1.176 1.00 48.53 76 SER A CA 1
ATOM 583 C C . SER A 1 76 ? 12.081 10.182 2.086 1.00 48.53 76 SER A C 1
ATOM 585 O O . SER A 1 76 ? 12.241 10.256 3.302 1.00 48.53 76 SER A O 1
ATOM 587 N N . LEU A 1 77 ? 10.895 9.851 1.550 1.00 51.97 77 LEU A N 1
ATOM 588 C CA . LEU A 1 77 ? 9.711 9.525 2.364 1.00 51.97 77 LEU A CA 1
ATOM 589 C C . LEU A 1 77 ? 9.941 8.286 3.240 1.00 51.97 77 LEU A C 1
ATOM 591 O O . LEU A 1 77 ? 9.387 8.175 4.332 1.00 51.97 77 LEU A O 1
ATOM 595 N N . LEU A 1 78 ? 10.795 7.364 2.784 1.00 52.09 78 LEU A N 1
ATOM 596 C CA . LEU A 1 78 ? 11.179 6.179 3.550 1.00 52.09 78 LEU A CA 1
ATOM 597 C C . LEU A 1 78 ? 12.065 6.518 4.758 1.00 52.09 78 LEU A C 1
ATOM 599 O O . LEU A 1 78 ? 12.080 5.755 5.722 1.00 52.09 78 LEU A O 1
ATOM 603 N N . ALA A 1 79 ? 12.780 7.648 4.728 1.00 49.38 79 ALA A N 1
ATOM 604 C CA . ALA A 1 79 ? 13.674 8.065 5.806 1.00 49.38 79 ALA A CA 1
ATOM 605 C C . ALA A 1 79 ? 12.926 8.687 7.001 1.00 49.38 79 ALA A C 1
ATOM 607 O O . ALA A 1 79 ? 13.420 8.632 8.126 1.00 49.38 79 ALA A O 1
ATOM 608 N N . ASP A 1 80 ? 11.726 9.239 6.782 1.00 51.06 80 ASP A N 1
ATOM 609 C CA . ASP A 1 80 ? 10.920 9.887 7.828 1.00 51.06 80 ASP A CA 1
ATOM 610 C C . ASP A 1 80 ? 10.016 8.902 8.610 1.00 51.06 80 ASP A C 1
ATOM 612 O O . ASP A 1 80 ? 9.381 9.280 9.602 1.00 51.06 80 ASP A O 1
ATOM 616 N N . LEU A 1 81 ? 9.989 7.614 8.235 1.00 55.16 81 LEU A N 1
ATOM 617 C CA . LEU A 1 81 ? 9.298 6.556 8.982 1.00 55.16 81 LEU A CA 1
ATOM 618 C C . LEU A 1 81 ? 10.015 6.276 10.314 1.00 55.16 81 LEU A C 1
ATOM 620 O O . LEU A 1 81 ? 10.844 5.376 10.434 1.00 55.16 81 LEU A O 1
ATOM 624 N N . LYS A 1 82 ? 9.666 7.024 11.365 1.00 57.06 82 LYS A N 1
ATOM 625 C CA . LYS A 1 82 ? 10.111 6.746 12.742 1.00 57.06 82 LYS A CA 1
ATOM 626 C C . LYS A 1 82 ? 9.385 5.523 13.306 1.00 57.06 82 LYS A C 1
ATOM 628 O O . LYS A 1 82 ? 8.412 5.644 14.051 1.00 57.06 82 LYS A O 1
ATOM 633 N N . LEU A 1 83 ? 9.899 4.340 12.976 1.00 58.47 83 LEU A N 1
ATOM 634 C CA . LEU A 1 83 ? 9.362 3.037 13.392 1.00 58.47 83 LEU A CA 1
ATOM 635 C C . LEU A 1 83 ? 9.268 2.869 14.925 1.00 58.47 83 LEU A C 1
ATOM 637 O O . LEU A 1 83 ? 8.432 2.114 15.412 1.00 58.47 83 LEU A O 1
ATOM 641 N N . GLY A 1 84 ? 10.074 3.613 15.695 1.00 55.22 84 GLY A N 1
ATOM 642 C CA . GLY A 1 84 ? 10.136 3.529 17.161 1.00 55.22 84 GLY A CA 1
ATOM 643 C C . GLY A 1 84 ? 8.861 3.936 17.916 1.00 55.22 84 GLY A C 1
ATOM 644 O O . GLY A 1 84 ? 8.717 3.569 19.078 1.00 55.22 84 GLY A O 1
ATOM 645 N N . ASN A 1 85 ? 7.929 4.649 17.271 1.00 59.03 85 ASN A N 1
ATOM 646 C CA . ASN A 1 85 ? 6.649 5.059 17.871 1.00 59.03 85 ASN A CA 1
ATOM 647 C C . ASN A 1 85 ? 5.448 4.261 17.340 1.00 59.03 85 ASN A C 1
ATOM 649 O O . ASN A 1 85 ? 4.302 4.629 17.609 1.00 59.03 85 ASN A O 1
ATOM 653 N N . LEU A 1 86 ? 5.681 3.213 16.546 1.00 61.88 86 LEU A N 1
ATOM 654 C CA . LEU A 1 86 ? 4.584 2.443 15.978 1.00 61.88 86 LEU A CA 1
ATOM 655 C C . LEU A 1 86 ? 3.937 1.563 17.056 1.00 61.88 86 LEU A C 1
ATOM 657 O O . LEU A 1 86 ? 4.650 0.888 17.800 1.00 61.88 86 LEU A O 1
ATOM 661 N N . PRO A 1 87 ? 2.598 1.561 17.162 1.00 67.44 87 PRO A N 1
ATOM 662 C CA . PRO A 1 87 ? 1.911 0.620 18.031 1.00 67.44 87 PRO A CA 1
ATOM 663 C C . PRO A 1 87 ? 2.115 -0.813 17.532 1.00 67.44 87 PRO A C 1
ATOM 665 O O . PRO A 1 87 ? 2.245 -1.042 16.329 1.00 67.44 87 PRO A O 1
ATOM 668 N N . ASP A 1 88 ? 2.060 -1.775 18.454 1.00 81.50 88 ASP A N 1
ATOM 669 C CA . ASP A 1 88 ? 2.023 -3.198 18.117 1.00 81.50 88 ASP A CA 1
ATOM 670 C C . ASP A 1 88 ? 0.723 -3.508 17.369 1.00 81.50 88 ASP A C 1
ATOM 672 O O . ASP A 1 88 ? -0.360 -3.606 17.959 1.00 81.50 88 ASP A O 1
ATOM 676 N N . VAL A 1 89 ? 0.833 -3.650 16.052 1.00 83.25 89 VAL A N 1
ATOM 677 C CA . VAL A 1 89 ? -0.294 -3.855 15.147 1.00 83.25 89 VAL A CA 1
ATOM 678 C C . VAL A 1 89 ? -0.070 -5.125 14.349 1.00 83.25 89 VAL A C 1
ATOM 680 O O . VAL A 1 89 ? 0.940 -5.298 13.668 1.00 83.25 89 VAL A O 1
ATOM 683 N N . G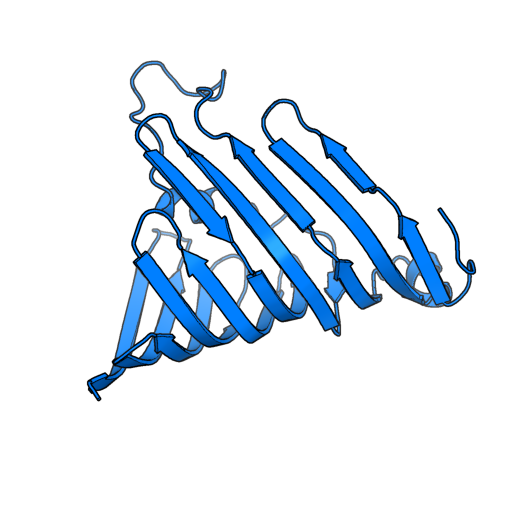LN A 1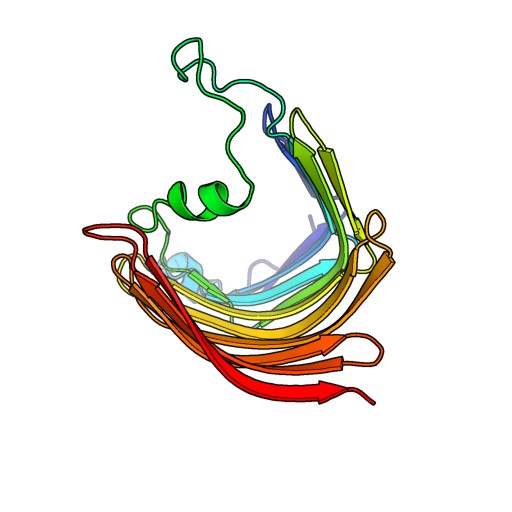 90 ? -1.057 -6.013 14.405 1.00 89.69 90 GLN A N 1
ATOM 684 C CA . GLN A 1 90 ? -1.106 -7.205 13.572 1.00 89.69 90 GLN A CA 1
ATOM 685 C C . GLN A 1 90 ? -2.365 -7.154 12.714 1.00 89.69 90 GLN A C 1
ATOM 687 O O . GLN A 1 90 ? -3.479 -7.164 13.238 1.00 89.69 90 GLN A O 1
ATOM 692 N N . ILE A 1 91 ? -2.180 -7.127 11.400 1.00 91.12 91 ILE A N 1
ATOM 693 C CA . ILE A 1 91 ? -3.236 -7.186 10.396 1.00 91.12 91 ILE A CA 1
ATOM 694 C C . ILE A 1 91 ? -3.068 -8.500 9.643 1.00 91.12 91 ILE A C 1
ATOM 696 O O . ILE A 1 91 ? -2.163 -8.648 8.820 1.00 91.12 91 ILE A O 1
ATOM 700 N N . ASN A 1 92 ? -3.948 -9.464 9.909 1.00 92.81 92 ASN A N 1
ATOM 701 C CA . ASN A 1 92 ? -3.892 -10.755 9.222 1.00 92.81 92 ASN A CA 1
ATOM 702 C C . ASN A 1 92 ? -4.205 -10.600 7.730 1.00 92.81 92 ASN A C 1
ATOM 704 O O . ASN A 1 92 ? -3.645 -11.324 6.909 1.00 92.81 92 ASN A O 1
ATOM 708 N N . ARG A 1 93 ? -5.091 -9.659 7.380 1.00 94.69 93 ARG A N 1
ATOM 709 C CA . ARG A 1 93 ? -5.441 -9.362 5.992 1.00 94.69 93 ARG A CA 1
ATOM 710 C C . ARG A 1 93 ? -5.906 -7.917 5.818 1.00 94.69 93 ARG A C 1
ATOM 712 O O . ARG A 1 93 ? -6.940 -7.540 6.351 1.00 94.69 93 ARG A O 1
ATOM 719 N N . LEU A 1 94 ? -5.177 -7.126 5.044 1.00 94.69 94 LEU A N 1
ATOM 720 C CA . LEU A 1 94 ? -5.622 -5.852 4.485 1.00 94.69 94 LEU A CA 1
ATOM 721 C C . LEU A 1 94 ? -6.019 -6.084 3.029 1.00 94.69 94 LEU A C 1
ATOM 723 O O . LEU A 1 94 ? -5.226 -6.621 2.259 1.00 94.69 94 LEU A O 1
ATOM 727 N N . LEU A 1 95 ? -7.226 -5.666 2.668 1.00 96.44 95 LEU A N 1
ATOM 728 C CA . LEU A 1 95 ? -7.747 -5.652 1.311 1.00 96.44 95 LEU A CA 1
ATOM 729 C C . LEU A 1 95 ? -8.027 -4.211 0.898 1.00 96.44 95 LEU A C 1
ATOM 731 O O . LEU A 1 95 ? -8.794 -3.520 1.565 1.00 96.44 95 LEU A O 1
ATOM 735 N N . VAL A 1 96 ? -7.438 -3.780 -0.210 1.00 95.94 96 VAL A N 1
ATOM 736 C CA . VAL A 1 96 ? -7.798 -2.530 -0.887 1.00 95.94 96 VAL A CA 1
ATOM 737 C C . VAL A 1 96 ? -8.443 -2.881 -2.212 1.00 95.94 96 VAL A C 1
ATOM 739 O O . VAL A 1 96 ? -7.876 -3.667 -2.974 1.00 95.94 96 VAL A O 1
ATOM 742 N N . GLN A 1 97 ? -9.611 -2.298 -2.457 1.00 95.94 97 GLN A N 1
ATOM 743 C CA . GLN A 1 97 ? -10.356 -2.426 -3.701 1.00 95.94 97 GLN A CA 1
ATOM 744 C C . GLN A 1 97 ? -10.518 -1.049 -4.334 1.00 95.94 97 GLN A C 1
ATOM 746 O O . GLN A 1 97 ? -11.033 -0.143 -3.683 1.00 95.94 97 GLN A O 1
ATOM 751 N N . ASP A 1 98 ? -10.078 -0.920 -5.583 1.00 94.81 98 ASP A N 1
ATOM 752 C CA . ASP A 1 98 ? -10.249 0.259 -6.438 1.00 94.81 98 ASP A CA 1
ATOM 753 C C . ASP A 1 98 ? -9.717 1.553 -5.804 1.00 94.81 98 ASP A C 1
ATOM 755 O O . ASP A 1 98 ? -10.371 2.593 -5.790 1.00 94.81 98 ASP A O 1
ATOM 759 N N . GLY A 1 99 ? -8.515 1.472 -5.228 1.00 94.69 99 GLY A N 1
ATOM 760 C CA . GLY A 1 99 ? -7.869 2.617 -4.599 1.00 94.69 99 GLY A CA 1
ATOM 761 C C . GLY A 1 99 ? -7.295 3.623 -5.600 1.00 94.69 99 GLY A C 1
ATOM 762 O O . GLY A 1 99 ? -6.856 3.258 -6.692 1.00 94.69 99 GLY A O 1
ATOM 763 N N . ASP A 1 100 ? -7.235 4.884 -5.183 1.00 94.94 100 ASP A N 1
ATOM 764 C CA . ASP A 1 100 ? -6.549 5.972 -5.882 1.00 94.94 100 ASP A CA 1
ATOM 765 C C . ASP A 1 100 ? -5.584 6.667 -4.908 1.00 94.94 100 ASP A C 1
ATOM 767 O O . ASP A 1 100 ? -5.952 7.018 -3.783 1.00 94.94 100 ASP A O 1
ATOM 771 N N . ILE A 1 101 ? -4.333 6.850 -5.315 1.00 92.06 101 ILE A N 1
ATOM 772 C CA . ILE A 1 101 ? -3.338 7.620 -4.572 1.00 92.06 101 ILE A CA 1
ATOM 773 C C . ILE A 1 101 ? -2.813 8.716 -5.486 1.00 92.06 101 ILE A C 1
ATOM 775 O O . ILE A 1 101 ? -2.218 8.449 -6.529 1.00 92.06 101 ILE A O 1
ATOM 779 N N . GLN A 1 102 ? -2.964 9.955 -5.037 1.00 91.81 102 GLN A N 1
ATOM 780 C CA . GLN A 1 102 ? -2.363 11.122 -5.649 1.00 91.81 102 GLN A CA 1
ATOM 781 C C . GLN A 1 102 ? -1.234 11.635 -4.757 1.00 91.81 102 GLN A C 1
ATOM 783 O O . GLN A 1 102 ? -1.456 11.977 -3.596 1.00 91.81 102 GLN A O 1
ATOM 788 N N . VAL A 1 103 ? -0.027 11.707 -5.306 1.00 86.81 103 VAL A N 1
ATOM 789 C CA . VAL A 1 103 ? 1.141 12.299 -4.651 1.00 86.81 103 VAL A CA 1
ATOM 790 C C . VAL A 1 103 ? 1.406 13.647 -5.302 1.00 86.81 103 VAL A C 1
ATOM 792 O O . VAL A 1 103 ? 1.611 13.723 -6.513 1.00 86.81 103 VAL A O 1
ATOM 795 N N . LEU A 1 104 ? 1.377 14.715 -4.509 1.00 84.94 104 LEU A N 1
ATOM 796 C CA . LEU A 1 104 ? 1.668 16.070 -4.965 1.00 84.94 104 LEU A CA 1
ATOM 797 C C . LEU A 1 104 ? 3.028 16.484 -4.415 1.00 84.94 104 LEU A C 1
ATOM 799 O O . LEU A 1 104 ? 3.228 16.530 -3.205 1.00 84.94 104 LEU A O 1
ATOM 803 N N . THR A 1 105 ? 3.964 16.796 -5.300 1.00 80.50 105 THR A N 1
ATOM 804 C CA . THR A 1 105 ? 5.252 17.404 -4.951 1.00 80.50 105 THR A CA 1
ATOM 805 C C . THR A 1 105 ? 5.359 18.766 -5.645 1.00 80.50 105 THR A C 1
ATOM 807 O O . THR A 1 105 ? 4.595 19.037 -6.576 1.00 80.50 105 THR A O 1
ATOM 810 N N . PRO A 1 106 ? 6.299 19.645 -5.251 1.00 77.69 106 PRO A N 1
ATOM 811 C CA . PRO A 1 106 ? 6.508 20.911 -5.955 1.00 77.69 106 PRO A CA 1
ATOM 812 C C . PRO A 1 106 ? 6.863 20.755 -7.445 1.00 77.69 106 PRO A C 1
ATOM 814 O O . PRO A 1 106 ? 6.651 21.686 -8.220 1.00 77.69 106 PRO A O 1
ATOM 817 N N . GLN A 1 107 ? 7.439 19.617 -7.846 1.00 79.19 107 GLN A N 1
ATOM 818 C CA . GLN A 1 107 ? 7.928 19.362 -9.205 1.00 79.19 107 GLN A CA 1
ATOM 819 C C . GLN A 1 107 ? 6.945 18.561 -10.053 1.00 79.19 107 GLN A C 1
ATOM 821 O O . GLN A 1 107 ? 6.846 18.786 -11.258 1.00 79.19 107 GLN A O 1
ATOM 826 N N . GLU A 1 108 ? 6.256 17.604 -9.439 1.00 79.31 108 GLU A N 1
ATOM 827 C CA . GLU A 1 108 ? 5.463 16.604 -10.140 1.00 79.31 108 GLU A CA 1
ATOM 828 C C . GLU A 1 108 ? 4.210 16.213 -9.355 1.00 79.31 108 GLU A C 1
ATOM 830 O O . GLU A 1 108 ? 4.179 16.184 -8.123 1.00 79.31 108 GLU A O 1
ATOM 835 N N . THR A 1 109 ? 3.156 15.899 -10.102 1.00 85.44 109 THR A N 1
ATOM 836 C CA . THR A 1 109 ? 1.983 15.195 -9.588 1.00 85.44 109 THR A CA 1
ATOM 837 C C . THR A 1 109 ? 2.054 13.774 -10.099 1.00 85.44 109 THR A C 1
ATOM 839 O O . THR A 1 109 ? 2.171 13.571 -11.305 1.00 85.44 109 THR A O 1
ATOM 842 N N . GLU A 1 110 ? 1.935 12.805 -9.204 1.00 87.69 110 GLU A N 1
ATOM 843 C CA . GLU A 1 110 ? 1.857 11.392 -9.549 1.00 87.69 110 GLU A CA 1
ATOM 844 C C . GLU A 1 110 ? 0.501 10.834 -9.140 1.00 87.69 110 GLU A C 1
ATOM 846 O O . GLU A 1 110 ? -0.033 11.178 -8.085 1.00 87.69 110 GLU A O 1
ATOM 851 N N . GLN A 1 111 ? -0.079 9.996 -10.000 1.00 90.94 111 GLN A N 1
ATOM 852 C CA . GLN A 1 111 ? -1.381 9.389 -9.755 1.00 90.94 111 GLN A CA 1
ATOM 853 C C . GLN A 1 111 ? -1.336 7.883 -10.008 1.00 90.94 111 GLN A C 1
ATOM 855 O O . GLN A 1 111 ? -0.983 7.433 -11.103 1.00 90.94 111 GLN A O 1
ATOM 860 N N . PHE A 1 112 ? -1.746 7.130 -8.994 1.00 91.62 112 PHE A N 1
ATOM 861 C CA . PHE A 1 112 ? -1.850 5.680 -8.990 1.00 91.62 112 PHE A CA 1
ATOM 862 C C . PHE A 1 112 ? -3.320 5.299 -8.830 1.00 91.62 112 PHE A C 1
ATOM 864 O O . PHE A 1 112 ? -3.890 5.520 -7.769 1.00 91.62 112 PHE A O 1
ATOM 871 N N . GLN A 1 113 ? -3.929 4.742 -9.871 1.00 93.44 113 GLN A N 1
ATOM 872 C CA . GLN A 1 113 ? -5.354 4.401 -9.907 1.00 93.44 113 GLN A CA 1
ATOM 873 C C . GLN A 1 113 ? -5.571 2.892 -9.993 1.00 93.44 113 GLN A C 1
ATOM 875 O O . GLN A 1 113 ? -4.636 2.130 -10.260 1.00 93.44 113 GLN A O 1
ATOM 880 N N . ASP A 1 114 ? -6.823 2.475 -9.802 1.00 93.31 114 ASP A N 1
ATOM 881 C CA . ASP A 1 114 ? -7.264 1.080 -9.888 1.00 93.31 114 ASP A CA 1
ATOM 882 C C . ASP A 1 114 ? -6.448 0.157 -8.967 1.00 93.31 114 ASP A C 1
ATOM 884 O O . ASP A 1 114 ? -6.132 -0.989 -9.305 1.00 93.31 114 ASP A O 1
ATOM 888 N N . LEU A 1 115 ? -6.052 0.683 -7.802 1.00 92.69 115 LEU A N 1
ATOM 889 C CA . LEU A 1 115 ? -5.184 -0.020 -6.871 1.00 92.69 115 LEU A CA 1
ATOM 890 C C . LEU A 1 115 ? -5.935 -1.175 -6.215 1.00 92.69 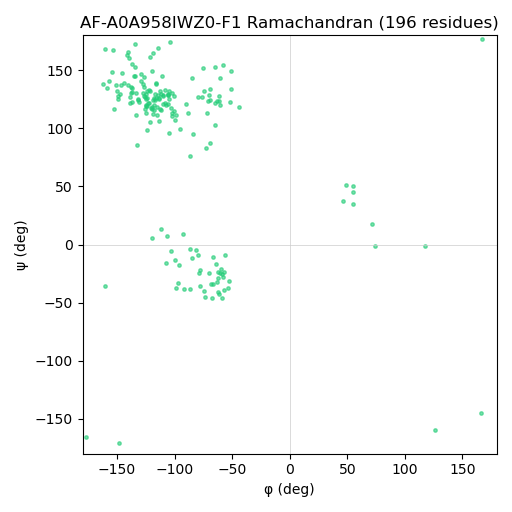115 LEU A C 1
ATOM 892 O O . LEU A 1 115 ? -6.954 -0.992 -5.549 1.00 92.69 115 LEU A O 1
ATOM 896 N N . GLN A 1 116 ? -5.376 -2.368 -6.365 1.00 95.69 116 GLN A N 1
ATOM 897 C CA . GLN A 1 116 ? -5.874 -3.604 -5.779 1.00 95.69 116 GLN A CA 1
ATOM 898 C C . GLN A 1 116 ? -4.745 -4.238 -4.973 1.00 95.69 116 GLN A C 1
ATOM 900 O O . GLN A 1 116 ? -3.693 -4.566 -5.524 1.00 95.69 116 GLN A O 1
ATOM 905 N N . LEU A 1 117 ? -4.954 -4.426 -3.672 1.00 94.06 117 LEU A N 1
ATOM 906 C CA . LEU A 1 117 ? -3.924 -4.911 -2.748 1.00 94.06 117 LEU A CA 1
ATOM 907 C C . LEU A 1 117 ? -4.509 -5.951 -1.801 1.00 94.06 117 LEU A C 1
ATOM 909 O O . LEU A 1 117 ? -5.559 -5.729 -1.203 1.00 94.06 117 LEU A O 1
ATOM 913 N N . SER A 1 118 ? -3.790 -7.054 -1.618 1.00 95.12 118 SER A N 1
ATOM 914 C CA . SER A 1 118 ? -3.978 -7.967 -0.490 1.00 95.12 118 SER A CA 1
ATOM 915 C C . SER A 1 118 ? -2.651 -8.109 0.228 1.00 95.12 118 SER A C 1
ATOM 917 O O . SER A 1 118 ? -1.682 -8.566 -0.378 1.00 95.12 118 SER A O 1
ATOM 919 N N . LEU A 1 119 ? -2.585 -7.730 1.503 1.00 94.62 119 LEU A N 1
ATOM 920 C CA . LEU A 1 119 ? -1.379 -7.898 2.311 1.00 94.62 119 LEU A CA 1
ATOM 921 C C . LEU A 1 119 ? -1.686 -8.402 3.712 1.00 94.62 119 LEU A C 1
ATOM 923 O O . LEU A 1 119 ? -2.771 -8.183 4.241 1.00 94.62 119 LEU A O 1
ATOM 927 N N . SER A 1 120 ? -0.706 -9.045 4.329 1.00 93.81 120 SER A N 1
ATOM 928 C CA . SER A 1 120 ? -0.651 -9.223 5.777 1.00 93.81 120 SER A CA 1
ATOM 929 C C . SER A 1 120 ? 0.493 -8.394 6.343 1.00 93.81 120 SER A C 1
ATOM 931 O O . SER A 1 120 ? 1.534 -8.250 5.695 1.00 93.81 120 SER A O 1
ATOM 933 N N . ALA A 1 121 ? 0.303 -7.858 7.543 1.00 91.38 121 ALA A N 1
ATOM 934 C CA . ALA A 1 121 ? 1.284 -7.019 8.211 1.00 91.38 121 ALA A CA 1
ATOM 935 C C . ALA A 1 121 ? 1.386 -7.372 9.696 1.00 91.38 121 ALA A C 1
ATOM 937 O O . ALA A 1 121 ? 0.376 -7.495 10.388 1.00 91.38 121 ALA A O 1
ATOM 938 N N . ALA A 1 122 ? 2.607 -7.472 10.199 1.00 90.19 122 ALA A N 1
ATOM 939 C CA . ALA A 1 122 ? 2.916 -7.422 11.618 1.00 90.19 122 ALA A CA 1
ATOM 940 C C . ALA A 1 122 ? 3.955 -6.323 11.823 1.00 90.19 122 ALA A C 1
ATOM 942 O O . ALA A 1 122 ? 5.036 -6.371 11.239 1.00 90.19 122 ALA A O 1
ATOM 943 N N . VAL A 1 123 ? 3.604 -5.310 12.607 1.00 84.62 123 VAL A N 1
ATOM 944 C CA . VAL A 1 123 ? 4.437 -4.130 12.822 1.00 84.62 123 VAL A CA 1
ATOM 945 C C . VAL A 1 123 ? 4.533 -3.869 14.316 1.00 84.62 123 VAL A C 1
ATOM 947 O O . VAL A 1 123 ? 3.524 -3.703 14.996 1.00 84.62 123 VAL A O 1
ATOM 950 N N . SER A 1 124 ? 5.761 -3.845 14.809 1.00 82.38 124 SER A N 1
ATOM 951 C CA . SER A 1 124 ? 6.148 -3.399 16.139 1.00 82.38 124 SER A CA 1
ATOM 952 C C . SER A 1 124 ? 7.465 -2.625 16.039 1.00 82.38 124 SER A C 1
ATOM 954 O O . SER A 1 124 ? 8.173 -2.730 15.030 1.00 82.38 124 SER A O 1
ATOM 956 N N . PRO A 1 125 ? 7.866 -1.881 17.081 1.00 74.38 125 PRO A N 1
ATOM 957 C CA . PRO A 1 125 ? 9.146 -1.175 17.069 1.00 74.38 125 PRO A CA 1
ATOM 958 C C . PRO A 1 125 ? 10.356 -2.103 16.854 1.00 74.38 125 PRO A C 1
ATOM 960 O O . PRO A 1 125 ? 11.385 -1.685 16.323 1.00 74.38 125 PRO A O 1
ATOM 963 N N . GLN A 1 126 ? 10.252 -3.375 17.254 1.00 82.12 126 GLN A N 1
ATOM 964 C CA . GLN A 1 126 ? 11.334 -4.357 17.132 1.00 82.12 126 GLN A CA 1
ATOM 965 C C . GLN A 1 126 ? 11.230 -5.226 15.877 1.00 82.12 126 GLN A C 1
ATOM 967 O O . GLN A 1 126 ? 12.213 -5.880 15.524 1.00 82.12 126 GLN A O 1
ATOM 972 N N . HIS A 1 127 ? 10.066 -5.280 15.230 1.00 86.00 127 HIS A N 1
ATOM 973 C CA . HIS A 1 127 ? 9.817 -6.228 14.157 1.00 86.00 127 HIS A CA 1
ATOM 974 C C . HIS A 1 127 ? 8.832 -5.698 13.120 1.00 86.00 127 HIS A C 1
ATOM 976 O O . HIS A 1 127 ? 7.743 -5.236 13.440 1.00 86.00 127 HIS A O 1
ATOM 982 N N . ILE A 1 128 ? 9.202 -5.844 11.856 1.00 86.44 128 ILE A N 1
ATOM 983 C CA . ILE A 1 128 ? 8.348 -5.556 10.711 1.00 86.44 128 ILE A CA 1
ATOM 984 C C . ILE A 1 128 ? 8.313 -6.811 9.850 1.00 86.44 128 ILE A C 1
ATOM 986 O O . ILE A 1 128 ? 9.367 -7.318 9.472 1.00 86.44 128 ILE A O 1
ATOM 990 N N . ASP A 1 129 ? 7.116 -7.292 9.536 1.00 91.12 129 ASP A N 1
ATOM 991 C CA . ASP A 1 129 ? 6.851 -8.313 8.521 1.00 91.12 129 ASP A CA 1
ATOM 992 C C . ASP A 1 129 ? 5.671 -7.843 7.670 1.00 91.12 129 ASP A C 1
ATOM 994 O O . ASP A 1 129 ? 4.543 -7.738 8.156 1.00 91.12 129 ASP A O 1
ATOM 998 N N . LEU A 1 130 ? 5.935 -7.518 6.407 1.00 89.69 130 LEU A N 1
ATOM 999 C CA . LEU A 1 130 ? 4.927 -7.157 5.418 1.00 89.69 130 LEU A CA 1
ATOM 1000 C C . LEU A 1 130 ? 4.971 -8.172 4.286 1.00 89.69 130 LEU A C 1
ATOM 1002 O O . LEU A 1 130 ? 6.011 -8.386 3.658 1.00 89.69 130 LEU A O 1
ATOM 1006 N N . GLN A 1 131 ? 3.820 -8.757 3.990 1.00 92.38 131 GLN A N 1
ATOM 1007 C CA . GLN A 1 131 ? 3.687 -9.758 2.946 1.00 92.38 131 GLN A CA 1
ATOM 1008 C C . GLN A 1 131 ? 2.481 -9.430 2.061 1.00 92.38 131 GLN A C 1
ATOM 1010 O O . GLN A 1 131 ? 1.374 -9.923 2.307 1.00 92.38 131 GLN A O 1
ATOM 1015 N N . PRO A 1 132 ? 2.656 -8.580 1.035 1.00 91.00 132 PRO A N 1
ATOM 1016 C CA . PRO A 1 132 ? 1.690 -8.476 -0.047 1.00 91.00 132 PRO A CA 1
ATOM 1017 C C . PRO A 1 132 ? 1.601 -9.796 -0.815 1.00 91.00 132 PRO A C 1
ATOM 1019 O O . PRO A 1 132 ? 2.589 -10.311 -1.339 1.00 91.00 132 PRO A O 1
ATOM 1022 N N . GLN A 1 133 ? 0.388 -10.334 -0.884 1.00 88.69 133 GLN A N 1
ATOM 1023 C CA . GLN A 1 133 ? 0.044 -11.467 -1.739 1.00 88.69 133 GLN A CA 1
ATOM 1024 C C . GLN A 1 133 ? -0.048 -11.027 -3.199 1.00 88.69 133 GLN A C 1
ATOM 1026 O O . GLN A 1 133 ? 0.398 -11.750 -4.081 1.00 88.69 133 GLN A O 1
ATOM 1031 N N . TYR A 1 134 ? -0.623 -9.847 -3.427 1.00 90.19 134 TYR A N 1
ATOM 1032 C CA . TYR A 1 134 ? -0.639 -9.171 -4.715 1.00 90.19 134 TYR A CA 1
ATOM 1033 C C . TYR A 1 134 ? -0.783 -7.663 -4.506 1.00 90.19 134 TYR A C 1
ATOM 1035 O O . TYR A 1 134 ? -1.464 -7.218 -3.576 1.00 90.19 134 TYR A O 1
ATOM 1043 N N . LEU A 1 135 ? -0.198 -6.895 -5.418 1.00 91.12 135 LEU A N 1
ATOM 1044 C CA . LEU A 1 135 ? -0.475 -5.484 -5.651 1.00 91.12 135 LEU A CA 1
ATOM 1045 C C . LEU A 1 135 ? -0.621 -5.276 -7.158 1.00 91.12 135 LEU A C 1
ATOM 1047 O O . LEU A 1 135 ? 0.231 -5.711 -7.932 1.00 91.12 135 LEU A O 1
ATOM 1051 N N . ARG A 1 136 ? -1.697 -4.605 -7.560 1.00 94.00 136 ARG A N 1
ATOM 1052 C CA . ARG A 1 136 ? -1.969 -4.219 -8.947 1.00 94.00 136 ARG A CA 1
ATOM 1053 C C . ARG A 1 136 ? -2.425 -2.777 -8.993 1.00 94.00 136 ARG A C 1
ATOM 1055 O O . ARG A 1 136 ? -3.007 -2.295 -8.023 1.00 94.00 136 ARG A O 1
ATOM 1062 N N . GLY A 1 137 ? -2.187 -2.117 -10.114 1.00 93.50 137 GLY A N 1
ATOM 1063 C CA . GLY A 1 137 ? -2.668 -0.762 -10.338 1.00 93.50 137 GLY A CA 1
ATOM 1064 C C . GLY A 1 137 ? -2.018 -0.102 -11.537 1.00 93.50 137 GLY A C 1
ATOM 1065 O O . GLY A 1 137 ? -1.124 -0.663 -12.177 1.00 93.50 137 GLY A O 1
ATOM 1066 N N . ASN A 1 138 ? -2.477 1.108 -11.819 1.00 92.81 138 ASN A N 1
ATOM 1067 C CA . ASN A 1 138 ? -2.102 1.877 -12.992 1.00 92.81 138 ASN A CA 1
ATOM 1068 C C . ASN A 1 138 ? -1.461 3.195 -12.561 1.00 92.81 138 ASN A C 1
ATOM 1070 O O . ASN A 1 138 ? -2.101 4.040 -11.936 1.00 92.81 138 ASN A O 1
ATOM 1074 N N . TRP A 1 139 ? -0.199 3.393 -12.922 1.00 90.44 139 TRP A N 1
ATOM 1075 C CA . TRP A 1 139 ? 0.481 4.669 -12.778 1.00 90.44 139 TRP A CA 1
ATOM 1076 C C . TRP A 1 139 ? 0.153 5.543 -13.988 1.00 90.44 139 TRP A C 1
ATOM 1078 O O . TRP A 1 139 ? 0.774 5.458 -15.050 1.00 90.44 139 TRP A O 1
ATOM 1088 N N . ARG A 1 140 ? -0.856 6.394 -13.819 1.00 87.81 140 ARG A N 1
ATOM 1089 C CA . ARG A 1 140 ? -1.506 7.117 -14.915 1.00 87.81 140 ARG A CA 1
ATOM 1090 C C . ARG A 1 140 ? -0.561 8.051 -15.665 1.00 87.81 140 ARG A C 1
ATOM 1092 O O . ARG A 1 140 ? -0.581 8.096 -16.889 1.00 87.81 140 ARG A O 1
ATOM 1099 N N . ASN A 1 141 ? 0.278 8.777 -14.933 1.00 84.12 141 ASN A N 1
ATOM 1100 C CA . ASN A 1 141 ? 1.139 9.812 -15.510 1.00 84.12 141 ASN A CA 1
ATOM 1101 C C . ASN A 1 141 ? 2.397 9.241 -16.186 1.00 84.12 141 ASN A C 1
ATOM 1103 O O . ASN A 1 141 ? 3.099 9.978 -16.874 1.00 84.12 141 ASN A O 1
ATOM 1107 N N . ARG A 1 142 ? 2.668 7.938 -16.020 1.00 79.88 142 ARG A N 1
ATOM 1108 C CA . ARG A 1 142 ? 3.836 7.247 -16.590 1.00 79.88 142 ARG A CA 1
ATOM 1109 C C . ARG A 1 142 ? 3.476 6.104 -17.545 1.00 79.88 142 ARG A C 1
ATOM 1111 O O . ARG A 1 142 ? 4.379 5.395 -17.973 1.00 79.88 142 ARG A O 1
ATOM 1118 N N . ASP A 1 143 ? 2.187 5.926 -17.852 1.00 80.12 143 ASP A N 1
ATOM 1119 C CA . ASP A 1 143 ? 1.645 4.809 -18.650 1.00 80.12 143 ASP A CA 1
ATOM 1120 C C . ASP A 1 143 ? 2.205 3.438 -18.220 1.00 80.12 143 ASP A C 1
ATOM 1122 O O . ASP A 1 143 ? 2.512 2.561 -19.026 1.00 80.12 143 ASP A O 1
ATOM 1126 N N . LEU A 1 144 ? 2.403 3.271 -16.907 1.00 85.12 144 LEU A N 1
ATOM 1127 C CA . LEU A 1 144 ? 2.985 2.068 -16.328 1.00 85.12 144 LEU A CA 1
ATOM 1128 C C . LEU A 1 144 ? 1.910 1.310 -15.562 1.00 85.12 144 LEU A C 1
ATOM 1130 O O . LEU A 1 144 ? 1.347 1.808 -14.590 1.00 85.12 144 LEU A O 1
ATOM 1134 N N . LYS A 1 145 ? 1.667 0.069 -15.970 1.00 89.75 145 LYS A N 1
ATOM 1135 C CA . LYS A 1 145 ? 0.742 -0.841 -15.300 1.00 89.75 145 LYS A CA 1
ATOM 1136 C C . LYS A 1 145 ? 1.507 -1.886 -14.504 1.00 89.75 145 LYS A C 1
ATOM 1138 O O . LYS A 1 145 ? 2.432 -2.511 -15.016 1.00 89.75 145 LYS A O 1
ATOM 1143 N N . ILE A 1 146 ? 1.104 -2.088 -13.258 1.00 88.69 146 ILE A N 1
ATOM 1144 C CA . ILE A 1 146 ? 1.589 -3.178 -12.415 1.00 88.69 146 ILE A CA 1
ATOM 1145 C C . ILE A 1 146 ? 0.524 -4.269 -12.467 1.00 88.69 146 ILE A C 1
ATOM 1147 O O . ILE A 1 146 ? -0.567 -4.109 -11.916 1.00 88.69 146 ILE A O 1
ATOM 1151 N N . ASP A 1 147 ? 0.827 -5.361 -13.168 1.00 89.38 147 ASP A N 1
ATOM 1152 C CA . ASP A 1 147 ? -0.081 -6.503 -13.293 1.00 89.38 147 ASP A CA 1
ATOM 1153 C C . ASP A 1 147 ? -0.070 -7.366 -12.037 1.00 89.38 147 ASP A C 1
ATOM 1155 O O . ASP A 1 147 ? -1.102 -7.928 -11.668 1.00 89.38 147 ASP A O 1
ATOM 1159 N N . ASP A 1 148 ? 1.094 -7.504 -11.403 1.00 89.75 148 ASP A N 1
ATOM 1160 C CA . ASP A 1 148 ? 1.242 -8.203 -10.135 1.00 89.75 148 ASP A CA 1
ATOM 1161 C C . ASP A 1 148 ? 2.561 -7.831 -9.456 1.00 89.75 148 ASP A C 1
ATOM 1163 O O . ASP A 1 148 ? 3.608 -7.771 -10.098 1.00 89.75 148 ASP A O 1
ATOM 1167 N N . LEU A 1 149 ? 2.525 -7.624 -8.147 1.00 87.94 149 LEU A N 1
ATOM 1168 C CA . LEU A 1 149 ? 3.710 -7.468 -7.316 1.00 87.94 149 LEU A CA 1
ATOM 1169 C C . LEU A 1 149 ? 3.504 -8.262 -6.029 1.00 87.94 149 LEU A C 1
ATOM 1171 O O . LEU A 1 149 ? 2.565 -8.014 -5.272 1.00 87.94 149 LEU A O 1
ATOM 1175 N N . SER A 1 150 ? 4.415 -9.193 -5.770 1.00 87.50 150 SER A N 1
ATOM 1176 C CA . SER A 1 150 ? 4.470 -9.961 -4.529 1.00 87.50 150 SER A CA 1
ATOM 1177 C C . SER A 1 150 ? 5.861 -9.850 -3.928 1.00 87.50 150 SER A C 1
ATOM 1179 O O . SER A 1 150 ? 6.871 -9.953 -4.627 1.00 87.50 150 SER A O 1
ATOM 1181 N N . PHE A 1 151 ? 5.923 -9.623 -2.621 1.00 88.25 151 PHE A N 1
ATOM 1182 C CA . PHE A 1 151 ? 7.178 -9.651 -1.888 1.00 88.25 151 PHE A CA 1
ATOM 1183 C C . PHE A 1 151 ? 6.955 -10.000 -0.425 1.00 88.25 151 PHE A C 1
ATOM 1185 O O . PHE A 1 151 ? 5.832 -9.981 0.076 1.00 88.25 151 PHE A O 1
ATOM 1192 N N . ARG A 1 152 ? 8.046 -10.313 0.272 1.00 89.50 152 ARG A N 1
ATOM 1193 C CA . ARG A 1 152 ? 8.058 -10.365 1.732 1.00 89.50 152 ARG A CA 1
ATOM 1194 C C . ARG A 1 152 ? 9.171 -9.480 2.262 1.00 89.50 152 ARG A C 1
ATOM 1196 O O . ARG A 1 152 ? 10.345 -9.744 1.997 1.00 89.50 152 ARG A O 1
ATOM 1203 N N . LEU A 1 153 ? 8.777 -8.454 3.001 1.00 89.19 153 LEU A N 1
ATOM 1204 C CA . LEU A 1 153 ? 9.653 -7.502 3.663 1.00 89.19 153 LEU A CA 1
ATOM 1205 C C . LEU A 1 153 ? 9.705 -7.852 5.146 1.00 89.19 153 LEU A C 1
ATOM 1207 O O . LEU A 1 153 ? 8.686 -7.784 5.821 1.00 89.19 153 LEU A O 1
ATOM 1211 N N . THR A 1 154 ? 10.878 -8.210 5.652 1.00 90.38 154 THR A N 1
ATOM 1212 C CA . THR A 1 154 ? 11.081 -8.569 7.061 1.00 90.38 154 THR A CA 1
ATOM 1213 C C . THR A 1 154 ? 12.246 -7.803 7.650 1.00 90.38 154 THR A C 1
ATOM 1215 O O . THR A 1 154 ? 13.283 -7.701 7.003 1.00 90.38 154 THR A O 1
ATOM 1218 N N . GLY A 1 155 ? 12.143 -7.349 8.891 1.00 87.31 155 GLY A N 1
ATOM 1219 C CA . GLY A 1 155 ? 13.281 -6.757 9.580 1.00 87.31 155 GLY A CA 1
ATOM 1220 C C . GLY A 1 155 ? 12.893 -6.002 10.837 1.00 87.31 155 GLY A C 1
ATOM 1221 O O . GLY A 1 155 ? 11.991 -6.419 11.563 1.00 87.31 155 GLY A O 1
ATOM 1222 N N . ASN A 1 156 ? 13.610 -4.918 11.104 1.00 83.06 156 ASN A N 1
ATOM 1223 C CA . ASN A 1 156 ? 13.438 -4.050 12.260 1.00 83.06 156 ASN A CA 1
ATOM 1224 C C . ASN A 1 156 ? 13.811 -2.600 11.899 1.00 83.06 156 ASN A C 1
ATOM 1226 O O . ASN A 1 156 ? 14.059 -2.276 10.740 1.00 83.06 156 ASN A O 1
ATOM 1230 N N . GLN A 1 157 ? 13.880 -1.733 12.908 1.00 74.38 157 GLN A N 1
ATOM 1231 C CA . GLN A 1 157 ? 14.226 -0.319 12.746 1.00 74.38 157 GLN A CA 1
ATOM 1232 C C . GLN A 1 157 ? 15.607 -0.036 12.124 1.00 74.38 157 GLN A C 1
ATOM 1234 O O . GLN A 1 157 ? 15.822 1.053 11.610 1.00 74.38 157 GLN A O 1
ATOM 1239 N N . GLN A 1 158 ? 16.546 -0.985 12.170 1.00 77.81 158 GLN A N 1
ATOM 1240 C CA . GLN A 1 158 ? 17.894 -0.805 11.620 1.00 77.81 158 GLN A CA 1
ATOM 1241 C C . GLN A 1 158 ? 17.979 -1.279 10.171 1.00 77.81 158 GLN A C 1
ATOM 1243 O O . GLN A 1 158 ? 18.675 -0.673 9.354 1.00 77.81 158 GLN A O 1
ATOM 1248 N N . ARG A 1 159 ? 17.286 -2.376 9.854 1.00 80.31 159 ARG A N 1
ATOM 1249 C CA . ARG A 1 159 ? 17.378 -3.045 8.559 1.00 80.31 159 ARG A CA 1
ATOM 1250 C C . ARG A 1 159 ? 16.083 -3.749 8.204 1.00 80.31 159 ARG A C 1
ATOM 1252 O O . ARG A 1 159 ? 15.515 -4.471 9.021 1.00 80.31 159 ARG A O 1
ATOM 1259 N N . LEU A 1 160 ? 15.686 -3.613 6.947 1.00 83.94 160 LEU A N 1
ATOM 1260 C CA . LEU A 1 160 ? 14.640 -4.391 6.304 1.00 83.94 160 LEU A CA 1
ATOM 1261 C C . LEU A 1 160 ? 15.246 -5.219 5.172 1.00 83.94 160 LEU A C 1
ATOM 1263 O O . LEU A 1 160 ? 16.057 -4.738 4.390 1.00 83.94 160 LEU A O 1
ATOM 1267 N N . THR A 1 161 ? 14.819 -6.465 5.058 1.00 86.25 161 THR A N 1
ATOM 1268 C CA . THR A 1 161 ? 15.223 -7.386 4.000 1.00 86.25 161 THR A CA 1
ATOM 1269 C C . THR A 1 161 ? 13.999 -7.762 3.180 1.00 86.25 161 THR A C 1
ATOM 1271 O O . THR A 1 1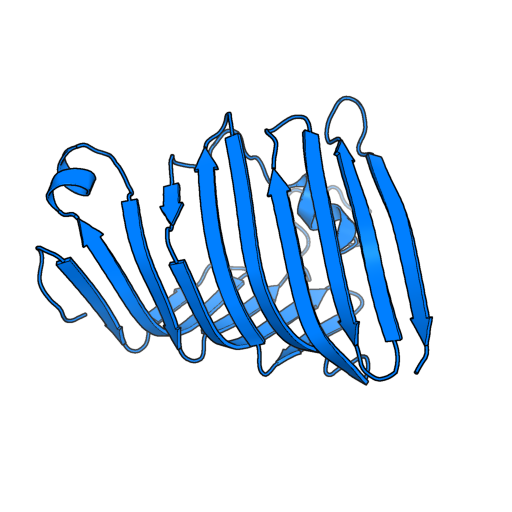61 ? 12.971 -8.175 3.717 1.00 86.25 161 THR A O 1
ATOM 1274 N N . VAL A 1 162 ? 14.122 -7.643 1.865 1.00 87.38 162 VAL A N 1
ATOM 1275 C CA . VAL A 1 162 ? 13.192 -8.168 0.869 1.00 87.38 162 VAL A CA 1
ATOM 1276 C C . VAL A 1 162 ? 13.723 -9.524 0.420 1.00 87.38 162 VAL A C 1
ATOM 1278 O O . VAL A 1 162 ? 14.638 -9.609 -0.400 1.00 87.38 162 VAL A O 1
ATOM 1281 N N . ASN A 1 163 ? 13.161 -10.598 0.974 1.00 80.25 163 ASN A N 1
ATOM 1282 C CA . ASN A 1 163 ? 13.668 -11.960 0.748 1.00 80.25 163 ASN A CA 1
ATOM 1283 C C . ASN A 1 163 ? 13.454 -12.446 -0.690 1.00 80.25 163 ASN A C 1
ATOM 1285 O O . ASN A 1 163 ? 14.255 -13.215 -1.217 1.00 80.25 163 ASN A O 1
ATOM 1289 N N . GLN A 1 164 ? 12.347 -12.020 -1.292 1.00 83.69 164 GLN A N 1
ATOM 1290 C CA . GLN A 1 164 ? 12.011 -12.238 -2.689 1.00 83.69 164 GLN A CA 1
ATOM 1291 C C . GLN A 1 164 ? 10.993 -11.176 -3.089 1.00 83.69 164 GLN A C 1
ATOM 1293 O O . GLN A 1 164 ? 10.036 -10.933 -2.352 1.00 83.69 164 GLN A O 1
ATOM 1298 N N 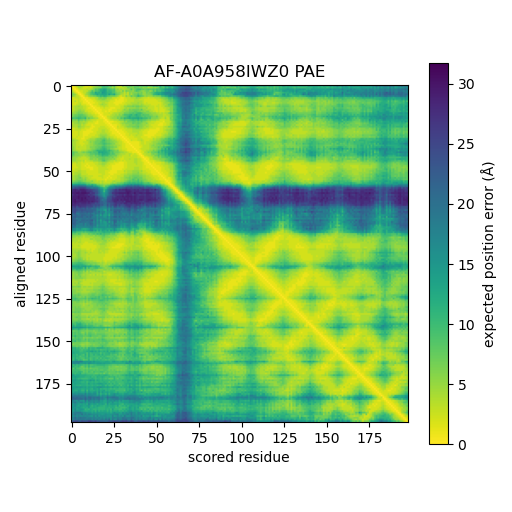. VAL A 1 165 ? 11.206 -10.565 -4.243 1.00 87.88 165 VAL A N 1
ATOM 1299 C CA . VAL A 1 165 ? 10.238 -9.738 -4.949 1.00 87.88 165 VAL A CA 1
ATOM 1300 C C . VAL A 1 165 ? 10.019 -10.345 -6.324 1.00 87.88 165 VAL A C 1
ATOM 1302 O O . VAL A 1 165 ? 10.978 -10.676 -7.017 1.00 87.88 165 VAL A O 1
ATOM 1305 N N . ASN A 1 166 ? 8.759 -10.494 -6.710 1.00 88.69 166 ASN A N 1
ATOM 1306 C CA . ASN A 1 166 ? 8.365 -10.816 -8.072 1.00 88.69 166 ASN A CA 1
ATOM 1307 C C . ASN A 1 166 ? 7.427 -9.707 -8.539 1.00 88.69 166 ASN A C 1
ATOM 1309 O O . ASN A 1 166 ? 6.398 -9.464 -7.906 1.00 88.69 166 ASN A O 1
ATOM 1313 N N . ALA A 1 167 ? 7.795 -9.038 -9.623 1.00 89.31 167 ALA A N 1
ATOM 1314 C CA . ALA A 1 167 ? 7.019 -7.981 -10.242 1.00 89.31 167 ALA A CA 1
ATOM 1315 C C . ALA A 1 167 ? 6.727 -8.355 -11.694 1.00 89.31 167 ALA A C 1
ATOM 1317 O O . ALA A 1 167 ? 7.618 -8.753 -12.448 1.00 89.31 167 ALA A O 1
ATOM 1318 N N . ARG A 1 168 ? 5.472 -8.199 -12.089 1.00 89.81 168 ARG A N 1
ATOM 1319 C CA . ARG A 1 168 ? 5.011 -8.333 -13.461 1.00 89.81 168 ARG A CA 1
ATOM 1320 C C . ARG A 1 168 ? 4.445 -6.996 -13.911 1.00 89.81 168 ARG A C 1
ATOM 1322 O O . ARG A 1 168 ? 3.482 -6.492 -13.332 1.00 89.81 168 ARG A O 1
ATOM 1329 N N . ILE A 1 169 ? 5.045 -6.455 -14.957 1.00 88.19 169 ILE A N 1
ATOM 1330 C CA . ILE A 1 169 ? 4.548 -5.303 -15.710 1.00 88.19 169 ILE A CA 1
ATOM 1331 C C . ILE A 1 169 ? 4.362 -5.748 -17.173 1.00 88.19 169 ILE A C 1
ATOM 1333 O O . ILE A 1 169 ? 4.931 -6.772 -17.569 1.00 88.19 169 ILE A O 1
ATOM 1337 N N . PRO A 1 170 ? 3.576 -5.041 -17.998 1.00 86.56 170 PRO A N 1
ATOM 1338 C CA . PRO A 1 170 ? 3.390 -5.417 -19.394 1.00 86.56 170 PRO A CA 1
ATOM 1339 C C . PRO A 1 170 ? 4.723 -5.612 -20.129 1.00 86.56 170 PRO A C 1
ATOM 1341 O O . PRO A 1 170 ? 5.566 -4.719 -20.159 1.00 86.56 170 PRO A O 1
ATOM 1344 N N . GLY A 1 171 ? 4.914 -6.805 -20.699 1.00 84.12 171 GLY A N 1
ATOM 1345 C CA . GLY A 1 171 ? 6.112 -7.173 -21.459 1.00 84.12 171 GLY A CA 1
ATOM 1346 C C . GLY A 1 171 ? 7.369 -7.441 -20.626 1.00 84.12 171 GLY A C 1
ATOM 1347 O O . GLY A 1 171 ? 8.397 -7.784 -21.204 1.00 84.12 171 GLY A O 1
ATOM 1348 N N . VAL A 1 172 ? 7.329 -7.311 -19.293 1.00 88.00 172 VAL A N 1
ATOM 1349 C CA . VAL A 1 172 ? 8.502 -7.549 -18.439 1.00 88.00 172 VAL A CA 1
ATOM 1350 C C . VAL A 1 172 ? 8.129 -8.306 -17.169 1.00 88.00 172 VAL A C 1
ATOM 1352 O O . VAL A 1 172 ? 7.284 -7.894 -16.372 1.00 88.00 172 VAL A O 1
ATOM 1355 N N . TYR A 1 173 ? 8.843 -9.401 -16.937 1.00 88.31 173 TYR A N 1
ATOM 1356 C CA . TYR A 1 173 ? 8.869 -10.093 -15.661 1.00 88.31 173 TYR A CA 1
ATOM 1357 C C . TYR A 1 173 ? 10.194 -9.826 -14.957 1.00 88.31 173 TYR A C 1
ATOM 1359 O O . TYR A 1 173 ? 11.279 -10.042 -15.508 1.00 88.31 173 TYR A O 1
ATOM 1367 N N . PHE A 1 174 ? 10.092 -9.401 -13.708 1.00 86.88 174 PHE A N 1
ATOM 1368 C CA . PHE A 1 174 ? 11.220 -9.076 -12.867 1.00 86.88 174 PHE A CA 1
ATOM 1369 C C . PHE A 1 174 ? 11.157 -9.896 -11.570 1.00 86.88 174 PHE A C 1
ATOM 1371 O O . PHE A 1 174 ? 10.125 -9.933 -10.900 1.00 86.88 174 PHE A O 1
ATOM 1378 N N . ALA A 1 175 ? 12.269 -10.523 -11.186 1.00 88.75 175 ALA A N 1
ATOM 1379 C CA . ALA A 1 175 ? 12.424 -11.130 -9.870 1.00 88.75 175 ALA A CA 1
ATOM 1380 C C . ALA A 1 175 ? 13.783 -10.798 -9.259 1.00 88.75 175 ALA A C 1
ATOM 1382 O O . ALA A 1 175 ? 14.796 -10.723 -9.960 1.00 88.75 175 ALA A O 1
ATOM 1383 N N . GLY A 1 176 ? 13.813 -10.636 -7.942 1.00 89.25 176 GLY A N 1
ATOM 1384 C CA . GLY A 1 176 ? 15.042 -10.359 -7.216 1.00 89.25 176 GLY A CA 1
ATOM 1385 C C . GLY A 1 176 ? 14.849 -10.292 -5.716 1.00 89.25 176 GLY A C 1
ATOM 1386 O O . GLY A 1 176 ? 13.826 -10.709 -5.171 1.00 89.25 176 GLY A O 1
ATOM 1387 N N . LYS A 1 177 ? 15.862 -9.757 -5.048 1.00 91.00 177 LYS A N 1
ATOM 1388 C CA . LYS A 1 177 ? 15.946 -9.611 -3.595 1.00 91.00 177 LYS A CA 1
ATOM 1389 C C . LYS A 1 177 ? 16.564 -8.267 -3.276 1.00 91.00 177 LYS A C 1
ATOM 1391 O O . LYS A 1 177 ? 17.238 -7.676 -4.114 1.00 91.00 177 LYS A O 1
ATOM 1396 N N . GLY A 1 178 ? 16.373 -7.785 -2.064 1.00 88.00 178 GLY A N 1
ATOM 1397 C CA . GLY A 1 178 ? 16.969 -6.518 -1.680 1.00 88.00 178 GLY A CA 1
ATOM 1398 C C . GLY A 1 178 ? 17.066 -6.342 -0.187 1.00 88.00 178 GLY A C 1
ATOM 1399 O O . GLY A 1 178 ? 16.484 -7.097 0.587 1.00 88.00 178 GLY A O 1
ATOM 1400 N N . GLU A 1 179 ? 17.817 -5.333 0.210 1.00 84.31 179 GLU A N 1
ATOM 1401 C CA . GLU A 1 179 ? 18.022 -4.957 1.598 1.00 84.31 179 GLU A CA 1
ATOM 1402 C C . GLU A 1 179 ? 18.019 -3.440 1.699 1.00 84.31 179 GLU A C 1
ATOM 1404 O O . GLU A 1 179 ? 18.593 -2.749 0.859 1.00 84.31 179 GLU A O 1
ATOM 1409 N N . ILE A 1 180 ? 17.346 -2.932 2.721 1.00 79.56 180 ILE A N 1
ATOM 1410 C CA . ILE A 1 180 ? 17.291 -1.520 3.067 1.00 79.56 180 ILE A CA 1
ATOM 1411 C C . ILE A 1 180 ? 17.887 -1.406 4.467 1.00 79.56 180 ILE A C 1
ATOM 1413 O O . ILE A 1 180 ? 17.315 -1.912 5.430 1.00 79.56 180 ILE A O 1
ATOM 1417 N N . GLU A 1 181 ? 19.048 -0.776 4.585 1.00 76.88 181 GLU A N 1
ATOM 1418 C CA . GLU A 1 181 ? 19.676 -0.442 5.865 1.00 76.88 181 GLU A CA 1
ATOM 1419 C C . GLU A 1 181 ? 19.445 1.044 6.141 1.00 76.88 181 GLU A C 1
ATOM 1421 O O . GLU A 1 181 ? 19.676 1.871 5.261 1.00 76.88 181 GLU A O 1
ATOM 1426 N N . PHE A 1 182 ? 18.972 1.390 7.339 1.00 70.88 182 PHE A N 1
ATOM 1427 C CA . PHE A 1 182 ? 18.664 2.776 7.720 1.00 70.88 182 PHE A CA 1
ATOM 1428 C C . PHE A 1 182 ? 19.807 3.427 8.507 1.00 70.88 182 PHE A C 1
ATOM 1430 O O . PHE A 1 182 ? 20.069 4.618 8.352 1.00 70.88 182 PHE A O 1
ATOM 1437 N N . GLU A 1 183 ? 20.525 2.642 9.310 1.00 69.25 183 GLU A N 1
ATOM 1438 C CA . GLU A 1 183 ? 21.630 3.097 10.157 1.00 69.25 183 GLU A CA 1
ATOM 1439 C C . GLU A 1 183 ? 22.878 2.224 9.940 1.00 69.25 183 GLU A C 1
ATOM 1441 O O . GLU A 1 183 ? 22.744 1.021 9.713 1.00 69.25 183 GLU A O 1
ATOM 1446 N N . PRO A 1 184 ? 24.108 2.776 10.028 1.00 65.38 184 PRO A N 1
ATOM 1447 C CA . PRO A 1 184 ? 24.469 4.176 10.302 1.00 65.38 184 PRO A CA 1
ATOM 1448 C C . PRO A 1 184 ? 24.390 5.098 9.071 1.00 65.38 184 PRO A C 1
ATOM 1450 O O . PRO A 1 184 ? 24.614 6.300 9.184 1.00 65.38 184 PRO A O 1
ATOM 1453 N N . ALA A 1 185 ? 24.110 4.546 7.892 1.00 69.12 185 ALA A N 1
ATOM 1454 C CA . ALA A 1 185 ? 23.875 5.292 6.665 1.00 69.12 185 ALA A CA 1
ATOM 1455 C C . ALA A 1 185 ? 22.802 4.570 5.853 1.00 69.12 185 ALA A C 1
ATOM 1457 O O . ALA A 1 185 ? 22.852 3.345 5.747 1.00 69.12 185 ALA A O 1
ATOM 1458 N N . PHE A 1 186 ? 21.884 5.331 5.254 1.00 68.69 186 PHE A N 1
ATOM 1459 C CA . PHE A 1 186 ? 20.849 4.770 4.395 1.00 68.69 186 PHE A CA 1
ATOM 1460 C C . PHE A 1 186 ? 21.477 4.062 3.190 1.00 68.69 186 PHE A C 1
ATOM 1462 O O . PHE A 1 186 ? 22.251 4.663 2.437 1.00 68.69 186 PHE A O 1
ATOM 1469 N N . ARG A 1 187 ? 21.162 2.780 3.011 1.00 75.69 187 ARG A N 1
ATOM 1470 C CA . ARG A 1 187 ? 21.645 1.957 1.899 1.00 75.69 187 ARG A CA 1
ATOM 1471 C C . ARG A 1 187 ? 20.511 1.107 1.366 1.00 75.69 187 ARG A C 1
ATOM 1473 O O . ARG A 1 187 ? 19.863 0.397 2.125 1.00 75.69 187 ARG A O 1
ATOM 1480 N N . VAL A 1 188 ? 20.335 1.134 0.051 1.00 77.00 188 VAL A N 1
ATOM 1481 C CA . VAL A 1 188 ? 19.447 0.220 -0.665 1.00 77.00 188 VAL A CA 1
ATOM 1482 C C . VAL A 1 188 ? 20.315 -0.674 -1.529 1.00 77.00 188 VAL A C 1
ATOM 1484 O O . VAL A 1 188 ? 21.021 -0.205 -2.421 1.00 77.00 188 VAL A O 1
ATOM 1487 N N . LEU A 1 189 ? 20.282 -1.964 -1.238 1.00 82.62 189 LEU A N 1
ATOM 1488 C CA . LEU A 1 189 ? 20.935 -2.997 -2.020 1.00 82.62 189 LEU A CA 1
ATOM 1489 C C . LEU A 1 189 ? 19.860 -3.792 -2.739 1.00 82.62 189 LEU A C 1
ATOM 1491 O O . LEU A 1 189 ? 18.866 -4.194 -2.138 1.00 82.62 189 LEU A O 1
ATOM 1495 N N . PHE A 1 190 ? 20.065 -4.026 -4.026 1.00 82.88 190 PHE A N 1
ATOM 1496 C CA . PHE A 1 190 ? 19.125 -4.778 -4.829 1.00 82.88 190 PHE A CA 1
ATOM 1497 C C . PHE A 1 190 ? 19.850 -5.751 -5.741 1.00 82.88 190 PHE A C 1
ATOM 1499 O O . PHE A 1 190 ? 20.805 -5.395 -6.431 1.00 82.88 190 PHE A O 1
ATOM 1506 N N . PHE A 1 191 ? 19.381 -6.987 -5.726 1.00 86.12 191 PHE A N 1
ATOM 1507 C CA . PHE A 1 191 ? 20.000 -8.126 -6.370 1.00 86.12 191 PHE A CA 1
ATOM 1508 C C . PHE A 1 191 ? 18.965 -8.747 -7.311 1.00 86.12 191 PHE A C 1
ATOM 1510 O O . PHE A 1 191 ? 18.067 -9.456 -6.849 1.00 86.12 191 PHE A O 1
ATOM 1517 N N . PRO A 1 192 ? 19.021 -8.442 -8.618 1.00 84.69 192 PRO A N 1
ATOM 1518 C CA . PRO A 1 192 ? 18.124 -9.056 -9.584 1.00 84.69 192 PRO A CA 1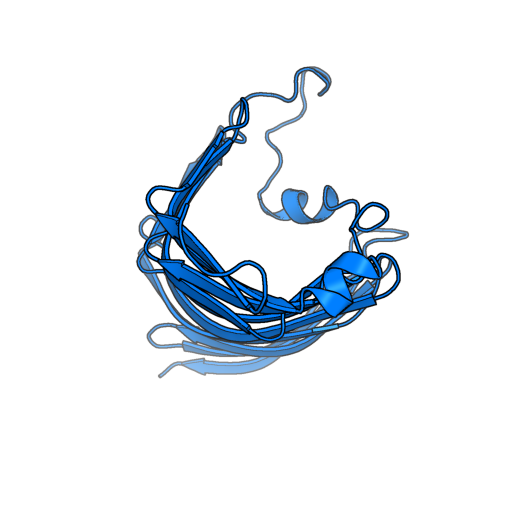
ATOM 1519 C C . PRO A 1 192 ? 18.479 -10.541 -9.740 1.00 84.69 192 PRO A C 1
ATOM 1521 O O . PRO A 1 192 ? 19.612 -10.877 -10.076 1.00 84.69 192 PRO A O 1
ATOM 1524 N N . ASP A 1 193 ? 17.506 -11.422 -9.525 1.00 84.06 193 ASP A N 1
ATOM 1525 C CA . ASP A 1 193 ? 17.658 -12.865 -9.745 1.00 84.06 193 ASP A CA 1
ATOM 1526 C C . ASP A 1 193 ? 17.357 -13.214 -11.209 1.00 84.06 193 ASP A C 1
ATOM 1528 O O . ASP A 1 193 ? 18.012 -14.061 -11.817 1.00 84.06 193 ASP A O 1
ATOM 1532 N N . SER A 1 194 ? 16.353 -12.557 -11.799 1.00 81.44 194 SER A N 1
ATOM 1533 C CA . SER A 1 194 ? 15.999 -12.745 -13.204 1.00 81.44 194 SER A CA 1
ATOM 1534 C C . SER A 1 194 ? 15.253 -11.545 -13.771 1.00 81.44 194 SER A C 1
ATOM 1536 O O . SER A 1 194 ? 14.349 -11.012 -13.129 1.00 81.44 194 SER A O 1
ATOM 1538 N N . LEU A 1 195 ? 15.568 -11.198 -15.016 1.00 82.06 195 LEU A N 1
ATOM 1539 C CA . LEU A 1 195 ? 14.808 -10.263 -15.835 1.00 82.06 195 LEU A CA 1
ATOM 1540 C C . LEU A 1 195 ? 14.449 -10.974 -17.141 1.00 82.06 195 LEU A C 1
ATOM 1542 O O . LEU A 1 195 ? 15.333 -11.508 -17.813 1.00 82.06 195 LEU A O 1
ATOM 1546 N N . ARG A 1 196 ? 13.162 -11.019 -17.480 1.00 79.88 196 ARG A N 1
ATOM 1547 C CA . ARG A 1 196 ? 12.666 -11.575 -18.745 1.00 79.88 196 ARG A CA 1
ATOM 1548 C C . ARG A 1 196 ? 11.779 -10.548 -19.425 1.00 79.88 196 ARG A C 1
ATOM 1550 O O . ARG A 1 196 ? 10.980 -9.897 -18.758 1.00 79.88 196 ARG A O 1
ATOM 1557 N N . THR A 1 197 ? 11.930 -10.424 -20.734 1.00 77.75 197 THR A N 1
ATOM 1558 C CA . THR A 1 197 ? 11.071 -9.603 -21.587 1.00 77.75 197 THR A CA 1
ATOM 1559 C C . THR A 1 197 ? 10.299 -10.541 -22.505 1.00 77.75 197 THR A C 1
ATOM 1561 O O . THR A 1 197 ? 10.935 -11.379 -23.152 1.00 77.75 197 THR A O 1
ATOM 1564 N N . ASP A 1 198 ? 8.972 -10.436 -22.500 1.00 69.94 198 ASP A N 1
ATOM 1565 C CA . ASP A 1 198 ? 8.072 -11.257 -23.326 1.00 69.94 198 ASP A CA 1
ATOM 1566 C C . ASP A 1 198 ? 7.882 -10.656 -24.729 1.00 69.94 198 ASP A C 1
ATOM 1568 O O . ASP A 1 198 ? 7.884 -9.407 -24.847 1.00 69.94 198 ASP A O 1
#